Protein AF-0000000074474394 (afdb_homodimer)

Foldseek 3Di:
DLLLLLLLVQAVHKDFLVVSLVCCCVVLVVQDDDDSVCSVVSLVVCVVVVQKDWDFDPDPDDDPTTIIIHGDPVVVVVSVCVLQDDDDDDPSVVRSSLVSSVVRCVVDALVSVLSSLVVVLVVLVVVLCVLPDPVNCVVQPDDVSNVVSVVVNVVSVVVNVVSVVVNVVSVVVVVVVD/DLLLLLLLVQAVHKDFLVVSLVCCCVVLVVQDDDDSVCSVVSLVVCVVVVQKDWDFDPDPDDDPTTIIIHGDPVVVVVSVCVLQDDDDDDPSVVRSVLVSSVVRCVVDALVSVLSSLVVVLVVLVVVLCVLPDPVNCVVQPDDVSNVVSVVVNVVSVVVNVVSVVVNVVSVVVVVVVD

Structure (mmCIF, N/CA/C/O backbone):
data_AF-0000000074474394-model_v1
#
loop_
_entity.id
_entity.type
_entity.pdbx_description
1 polymer 'Transcriptional regulator, PadR-like family protein'
#
loop_
_atom_site.group_PDB
_atom_site.id
_atom_site.type_symbol
_atom_site.label_atom_id
_atom_site.label_alt_id
_atom_site.label_comp_id
_atom_site.label_asym_id
_atom_site.label_entity_id
_atom_site.label_seq_id
_atom_site.pdbx_PDB_ins_code
_atom_site.Cartn_x
_atom_site.Cartn_y
_atom_site.Cartn_z
_atom_site.occupancy
_atom_site.B_iso_or_equiv
_atom_site.auth_seq_id
_atom_site.auth_comp_id
_atom_site.auth_asym_id
_atom_site.auth_atom_id
_atom_site.pdbx_PDB_model_num
ATOM 1 N N . MET A 1 1 ? -4.984 12.305 -3.164 1 85.75 1 MET A N 1
ATOM 2 C CA . MET A 1 1 ? -4.301 12.266 -1.875 1 85.75 1 MET A CA 1
ATOM 3 C C . MET A 1 1 ? -3.289 13.398 -1.762 1 85.75 1 MET A C 1
ATOM 5 O O . MET A 1 1 ? -3.246 14.094 -0.749 1 85.75 1 MET A O 1
ATOM 9 N N . LEU A 1 2 ? -2.742 13.766 -2.928 1 88.94 2 LEU A N 1
ATOM 10 C CA . LEU A 1 2 ? -1.729 14.812 -2.885 1 88.94 2 LEU A CA 1
ATOM 11 C C . LEU A 1 2 ? -2.365 16.172 -2.598 1 88.94 2 LEU A C 1
ATOM 13 O O . LEU A 1 2 ? -1.816 16.969 -1.833 1 88.94 2 LEU A O 1
ATOM 17 N N . GLU A 1 3 ? -3.498 16.359 -3.215 1 93.19 3 GLU A N 1
ATOM 18 C CA . GLU A 1 3 ? -4.219 17.609 -2.979 1 93.19 3 GLU A CA 1
ATOM 19 C C . GLU A 1 3 ? -4.59 17.75 -1.507 1 93.19 3 GLU A C 1
ATOM 21 O O . GLU A 1 3 ? -4.379 18.812 -0.916 1 93.19 3 GLU A O 1
ATOM 26 N N . LEU A 1 4 ? -5.113 16.766 -0.947 1 94.5 4 LEU A N 1
ATOM 27 C CA . LEU A 1 4 ? -5.512 16.766 0.456 1 94.5 4 LEU A CA 1
ATOM 28 C C . LEU A 1 4 ? -4.312 17.031 1.362 1 94.5 4 LEU A C 1
ATOM 30 O O . LEU A 1 4 ? -4.379 17.875 2.256 1 94.5 4 LEU A O 1
ATOM 34 N N . ALA A 1 5 ? -3.256 16.344 1.11 1 93.19 5 ALA A N 1
ATOM 35 C CA . ALA A 1 5 ? -2.057 16.5 1.932 1 93.19 5 ALA A CA 1
ATOM 36 C C . ALA A 1 5 ? -1.469 17.891 1.804 1 93.19 5 ALA A C 1
ATOM 38 O O . ALA A 1 5 ? -1.043 18.484 2.797 1 93.19 5 ALA A O 1
ATOM 39 N N . THR A 1 6 ? -1.464 18.359 0.604 1 94.06 6 THR A N 1
ATOM 40 C CA . THR A 1 6 ? -0.936 19.688 0.35 1 94.06 6 THR A CA 1
ATOM 41 C C . THR A 1 6 ? -1.744 20.75 1.102 1 94.06 6 THR A C 1
ATOM 43 O O . THR A 1 6 ? -1.181 21.562 1.831 1 94.06 6 THR A O 1
ATOM 46 N N . LEU A 1 7 ? -3.027 20.703 0.919 1 96.56 7 LEU A N 1
ATOM 47 C CA . LEU A 1 7 ? -3.895 21.656 1.604 1 96.56 7 LEU A CA 1
ATOM 48 C C . LEU A 1 7 ? -3.791 21.5 3.117 1 96.56 7 LEU A C 1
ATOM 50 O O . LEU A 1 7 ? -3.812 22.484 3.855 1 96.56 7 LEU A O 1
ATOM 54 N N . GLY A 1 8 ? -3.682 20.266 3.543 1 95.31 8 GLY A N 1
ATOM 55 C CA . GLY A 1 8 ? -3.537 20 4.965 1 95.31 8 GLY A CA 1
ATOM 56 C C . GLY A 1 8 ? -2.285 20.609 5.566 1 95.31 8 GLY A C 1
ATOM 57 O O . GLY A 1 8 ? -2.326 21.172 6.66 1 95.31 8 GLY A O 1
ATOM 58 N N . LEU A 1 9 ? -1.18 20.516 4.867 1 93.12 9 LEU A N 1
ATOM 59 C CA . LEU A 1 9 ? 0.074 21.094 5.34 1 93.12 9 LEU A CA 1
ATOM 60 C C . LEU A 1 9 ? 0.004 22.609 5.34 1 93.12 9 LEU A C 1
ATOM 62 O O . LEU A 1 9 ? 0.47 23.266 6.281 1 93.12 9 LEU A O 1
ATOM 66 N N . LEU A 1 10 ? -0.627 23.125 4.355 1 95.31 10 LEU A N 1
ATOM 67 C CA . LEU A 1 10 ? -0.713 24.578 4.234 1 95.31 10 LEU A CA 1
ATOM 68 C C . LEU A 1 10 ? -1.684 25.156 5.262 1 95.31 10 LEU A C 1
ATOM 70 O O . LEU A 1 10 ? -1.629 26.344 5.574 1 95.31 10 LEU A O 1
ATOM 74 N N . ARG A 1 11 ? -2.572 24.391 5.684 1 93.88 11 ARG A N 1
ATOM 75 C CA . ARG A 1 11 ? -3.5 24.812 6.727 1 93.88 11 ARG A CA 1
ATOM 76 C C . ARG A 1 11 ? -2.768 25.078 8.039 1 93.88 11 ARG A C 1
ATOM 78 O O . ARG A 1 11 ? -3.18 25.922 8.828 1 93.88 11 ARG A O 1
ATOM 85 N N . ARG A 1 12 ? -1.73 24.422 8.234 1 89 12 ARG A N 1
ATOM 86 C CA . ARG A 1 12 ? -0.975 24.562 9.477 1 89 12 ARG A CA 1
ATOM 87 C C . ARG A 1 12 ? -0.081 25.797 9.438 1 89 12 ARG A C 1
ATOM 89 O O . ARG A 1 12 ? 0.061 26.5 10.438 1 89 12 ARG A O 1
ATOM 96 N N . GLU A 1 13 ? 0.547 25.953 8.336 1 91.31 13 GLU A N 1
ATOM 97 C CA . GLU A 1 13 ? 1.393 27.125 8.156 1 91.31 13 GLU A CA 1
ATOM 98 C C . GLU A 1 13 ? 1.678 27.375 6.68 1 91.31 13 GLU A C 1
ATOM 100 O O . GLU A 1 13 ? 1.643 26.453 5.867 1 91.31 13 GLU A O 1
ATOM 105 N N . PRO A 1 14 ? 1.936 28.688 6.395 1 94.12 14 PRO A N 1
ATOM 106 C CA . PRO A 1 14 ? 2.416 28.969 5.039 1 94.12 14 PRO A CA 1
ATOM 107 C C . PRO A 1 14 ? 3.77 28.328 4.75 1 94.12 14 PRO A C 1
ATOM 109 O O . PRO A 1 14 ? 4.625 28.25 5.633 1 94.12 14 PRO A O 1
ATOM 112 N N . LEU A 1 15 ? 3.932 27.859 3.48 1 94 15 LEU A N 1
ATOM 113 C CA . LEU A 1 15 ? 5.164 27.141 3.148 1 94 15 LEU A CA 1
ATOM 114 C C . LEU A 1 15 ? 5.641 27.516 1.747 1 94 15 LEU A C 1
ATOM 116 O O . LEU A 1 15 ? 4.828 27.797 0.864 1 94 15 LEU A O 1
ATOM 120 N N . HIS A 1 16 ? 6.992 27.406 1.587 1 92.5 16 HIS A N 1
ATOM 121 C CA . HIS A 1 16 ? 7.562 27.438 0.245 1 92.5 16 HIS A CA 1
ATOM 122 C C . HIS A 1 16 ? 7.391 26.094 -0.463 1 92.5 16 HIS A C 1
ATOM 124 O O . HIS A 1 16 ? 7.199 25.062 0.186 1 92.5 16 HIS A O 1
ATOM 130 N N . GLY A 1 17 ? 7.391 26.203 -1.818 1 88.12 17 GLY A N 1
ATOM 131 C CA . GLY A 1 17 ? 7.242 25 -2.604 1 88.12 17 GLY A CA 1
ATOM 132 C C . GLY A 1 17 ? 8.234 23.906 -2.223 1 88.12 17 GLY A C 1
ATOM 133 O O . GLY A 1 17 ? 7.871 22.734 -2.119 1 88.12 17 GLY A O 1
ATOM 134 N N . TYR A 1 18 ? 9.375 24.344 -1.943 1 87.69 18 TYR A N 1
ATOM 135 C CA . TYR A 1 18 ? 10.438 23.406 -1.612 1 87.69 18 TYR A CA 1
ATOM 136 C C . TYR A 1 18 ? 10.148 22.703 -0.288 1 87.69 18 TYR A C 1
ATOM 138 O O . TYR A 1 18 ? 10.219 21.469 -0.197 1 87.69 18 TYR A O 1
ATOM 146 N N . ARG A 1 19 ? 9.922 23.484 0.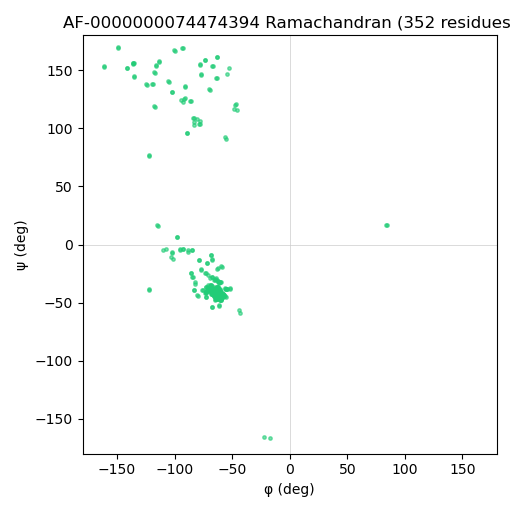656 1 88 19 ARG A N 1
ATOM 147 C CA . ARG A 1 19 ? 9.641 22.938 1.977 1 88 19 ARG A CA 1
ATOM 148 C C . ARG A 1 19 ? 8.383 22.078 1.949 1 88 19 ARG A C 1
ATOM 150 O O . ARG A 1 19 ? 8.344 21 2.57 1 88 19 ARG A O 1
ATOM 157 N N . LEU A 1 20 ? 7.445 22.5 1.266 1 89.94 20 LEU A N 1
ATOM 158 C CA . LEU A 1 20 ? 6.211 21.734 1.123 1 89.94 20 LEU A CA 1
ATOM 159 C C . LEU A 1 20 ? 6.48 20.375 0.495 1 89.94 20 LEU A C 1
ATOM 161 O O . LEU A 1 20 ? 5.992 19.344 0.985 1 89.94 20 LEU A O 1
ATOM 165 N N . THR A 1 21 ? 7.238 20.391 -0.533 1 87.06 21 THR A N 1
ATOM 166 C CA . THR A 1 21 ? 7.586 19.141 -1.216 1 87.06 21 THR A CA 1
ATOM 167 C C . THR A 1 21 ? 8.344 18.203 -0.282 1 87.06 21 THR A C 1
ATOM 169 O O . THR A 1 21 ? 8.078 17 -0.25 1 87.06 21 THR A O 1
ATOM 172 N N . LYS A 1 22 ? 9.18 18.719 0.485 1 85.56 22 LYS A N 1
ATOM 173 C CA . LYS A 1 22 ? 9.977 17.922 1.418 1 85.56 22 LYS A CA 1
ATOM 174 C C . LYS A 1 22 ? 9.102 17.328 2.514 1 85.56 22 LYS A C 1
ATOM 176 O O . LYS A 1 22 ? 9.258 16.156 2.869 1 85.56 22 LYS A O 1
ATOM 181 N N . LEU A 1 23 ? 8.266 18.141 2.963 1 85.06 23 LEU A N 1
ATOM 182 C CA . LEU A 1 23 ? 7.359 17.672 4.008 1 85.06 23 LEU A CA 1
ATOM 183 C C . LEU A 1 23 ? 6.438 16.578 3.473 1 85.06 23 LEU A C 1
ATOM 185 O O . LEU A 1 23 ? 6.18 15.586 4.16 1 85.06 23 LEU A O 1
ATOM 189 N N . LEU A 1 24 ? 5.977 16.781 2.318 1 85.75 24 LEU A N 1
ATOM 190 C CA . LEU A 1 24 ? 5.121 15.781 1.693 1 85.75 24 LEU A CA 1
ATOM 191 C C . LEU A 1 24 ? 5.871 14.461 1.507 1 85.75 24 LEU A C 1
ATOM 193 O O . LEU A 1 24 ? 5.328 13.391 1.78 1 85.75 24 LEU A O 1
ATOM 197 N N . GLU A 1 25 ? 7.039 14.539 1.089 1 80.44 25 GLU A N 1
ATOM 198 C CA . GLU A 1 25 ? 7.867 13.352 0.891 1 80.44 25 GLU A CA 1
ATOM 199 C C . GLU A 1 25 ? 8.109 12.617 2.207 1 80.44 25 GLU A C 1
ATOM 201 O O . GLU A 1 25 ? 8.023 11.391 2.268 1 80.44 25 GLU A O 1
ATOM 206 N N . LEU A 1 26 ? 8.406 13.414 3.182 1 76.25 26 LEU A N 1
ATOM 207 C CA . LEU A 1 26 ? 8.773 12.836 4.469 1 76.25 26 LEU A CA 1
ATOM 208 C C . LEU A 1 26 ? 7.543 12.305 5.199 1 76.25 26 LEU A C 1
ATOM 210 O O . LEU A 1 26 ? 7.586 11.227 5.797 1 76.25 26 LEU A O 1
ATOM 214 N N . PHE A 1 27 ? 6.555 13.086 5.047 1 75.12 27 PHE A N 1
ATOM 215 C CA . PHE A 1 27 ? 5.359 12.812 5.836 1 75.12 27 PHE A CA 1
ATOM 216 C C . PHE A 1 27 ? 4.504 11.742 5.172 1 75.12 27 PHE A C 1
ATOM 218 O O . PHE A 1 27 ? 3.945 10.875 5.852 1 75.12 27 PHE A O 1
ATOM 225 N N . MET A 1 28 ? 4.504 11.695 3.873 1 76.5 28 MET A N 1
ATOM 226 C CA . MET A 1 28 ? 3.574 10.812 3.172 1 76.5 28 MET A CA 1
ATOM 227 C C . MET A 1 28 ? 4.289 9.562 2.67 1 76.5 28 MET A C 1
ATOM 229 O O . MET A 1 28 ? 3.643 8.578 2.307 1 76.5 28 MET A O 1
ATOM 233 N N . GLY A 1 29 ? 5.547 9.57 2.725 1 74.88 29 GLY A N 1
ATOM 234 C CA . GLY A 1 29 ? 6.32 8.445 2.219 1 74.88 29 GLY A CA 1
ATOM 235 C C . GLY A 1 29 ? 6.051 7.152 2.963 1 74.88 29 GLY A C 1
ATOM 236 O O . GLY A 1 29 ? 6.32 6.066 2.445 1 74.88 29 GLY A O 1
ATOM 237 N N . CYS A 1 30 ? 5.531 7.34 4.129 1 71.75 30 CYS A N 1
ATOM 238 C CA . CYS A 1 30 ? 5.199 6.152 4.906 1 71.75 30 CYS A CA 1
ATOM 239 C C . CYS A 1 30 ? 3.895 5.5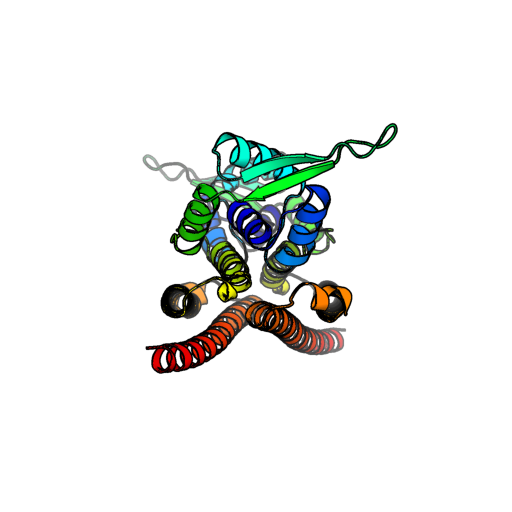27 4.426 1 71.75 30 CYS A C 1
ATOM 241 O O . CYS A 1 30 ? 3.637 4.348 4.672 1 71.75 30 CYS A O 1
ATOM 243 N N . CYS A 1 31 ? 3.229 6.363 3.625 1 75.38 31 CYS A N 1
ATOM 244 C CA . CYS A 1 31 ? 1.869 5.934 3.311 1 75.38 31 CYS A CA 1
ATOM 245 C C . CYS A 1 31 ? 1.678 5.793 1.805 1 75.38 31 CYS A C 1
ATOM 247 O O . CYS A 1 31 ? 0.958 4.902 1.348 1 75.38 31 CYS A O 1
ATOM 249 N N . ILE A 1 32 ? 2.264 6.699 1.066 1 75.19 32 ILE A N 1
ATOM 250 C CA . ILE A 1 32 ? 2.012 6.695 -0.371 1 75.19 32 ILE A CA 1
ATOM 251 C C . ILE A 1 32 ? 3.326 6.887 -1.124 1 75.19 32 ILE A C 1
ATOM 253 O O . ILE A 1 32 ? 4.312 7.367 -0.557 1 75.19 32 ILE A O 1
ATOM 257 N N . SER A 1 33 ? 3.254 6.379 -2.391 1 75.88 33 SER A N 1
ATOM 258 C CA . SER A 1 33 ? 4.316 6.734 -3.322 1 75.88 33 SER A CA 1
ATOM 259 C C . SER A 1 33 ? 4.062 8.094 -3.963 1 75.88 33 SER A C 1
ATOM 261 O O . SER A 1 33 ? 3.074 8.273 -4.68 1 75.88 33 SER A O 1
ATOM 263 N N . VAL A 1 34 ? 4.82 9.086 -3.52 1 70.06 34 VAL A N 1
ATOM 264 C CA . VAL A 1 34 ? 4.551 10.445 -3.992 1 70.06 34 VAL A CA 1
ATOM 265 C C . VAL A 1 34 ? 5.418 10.742 -5.211 1 70.06 34 VAL A C 1
ATOM 267 O O . VAL A 1 34 ? 6.625 10.5 -5.203 1 70.06 34 VAL A O 1
ATOM 270 N N . ASN A 1 35 ? 4.66 11.086 -6.27 1 75.81 35 ASN A N 1
ATOM 271 C CA . ASN A 1 35 ? 5.367 11.656 -7.41 1 75.81 35 ASN A CA 1
ATOM 272 C C . ASN A 1 35 ? 5.664 13.141 -7.195 1 75.81 35 ASN A C 1
ATOM 274 O O . ASN A 1 35 ? 4.785 13.984 -7.371 1 75.81 35 ASN A O 1
ATOM 278 N N . TYR A 1 36 ? 6.805 13.547 -6.969 1 72.12 36 TYR A N 1
ATOM 279 C CA . TYR A 1 36 ? 7.234 14.891 -6.586 1 72.12 36 TYR A CA 1
ATOM 280 C C . TYR A 1 36 ? 7.062 15.867 -7.742 1 72.12 36 TYR A C 1
ATOM 282 O O . TYR A 1 36 ? 6.816 17.047 -7.527 1 72.12 36 TYR A O 1
ATOM 290 N N . GLY A 1 37 ? 7.16 15.312 -8.844 1 81.25 37 GLY A N 1
ATOM 291 C CA . GLY A 1 37 ? 7.012 16.188 -10 1 81.25 37 GLY A CA 1
ATOM 292 C C . GLY A 1 37 ? 5.602 16.719 -10.164 1 81.25 37 GLY A C 1
ATOM 293 O O . GLY A 1 37 ? 5.391 17.734 -10.844 1 81.25 37 GLY A O 1
ATOM 294 N N . ALA A 1 38 ? 4.754 16.203 -9.422 1 87.62 38 ALA A N 1
ATOM 295 C CA . ALA A 1 38 ? 3.354 16.578 -9.609 1 87.62 38 ALA A CA 1
ATOM 296 C C . ALA A 1 38 ? 2.955 17.703 -8.656 1 87.62 38 ALA A C 1
ATOM 298 O O . ALA A 1 38 ? 1.851 18.234 -8.75 1 87.62 38 ALA A O 1
ATOM 299 N N . ILE A 1 39 ? 3.836 18.109 -7.773 1 89.75 39 ILE A N 1
ATOM 300 C CA . ILE A 1 39 ? 3.471 19.031 -6.707 1 89.75 39 ILE A CA 1
ATOM 301 C C . ILE A 1 39 ? 3.289 20.438 -7.277 1 89.75 39 ILE A C 1
ATOM 303 O O . ILE A 1 39 ? 2.322 21.125 -6.949 1 89.75 39 ILE A O 1
ATOM 307 N N . TYR A 1 40 ? 4.16 20.844 -8.172 1 91.56 40 TYR A N 1
ATOM 308 C CA . TYR A 1 40 ? 4.113 22.219 -8.664 1 91.56 40 TYR A CA 1
ATOM 309 C C . TYR A 1 40 ? 2.918 22.422 -9.586 1 91.56 40 TYR A C 1
ATOM 311 O O . TYR A 1 40 ? 2.221 23.438 -9.492 1 91.56 40 TYR A O 1
ATOM 319 N N . PRO A 1 41 ? 2.672 21.531 -10.492 1 94.94 41 PRO A N 1
ATOM 320 C CA . PRO A 1 41 ? 1.425 21.656 -11.25 1 94.94 41 PRO A CA 1
ATOM 321 C C . PRO A 1 41 ? 0.19 21.688 -10.352 1 94.94 41 PRO A C 1
ATOM 323 O O . PRO A 1 41 ? -0.76 22.422 -10.633 1 94.94 41 PRO A O 1
ATOM 326 N 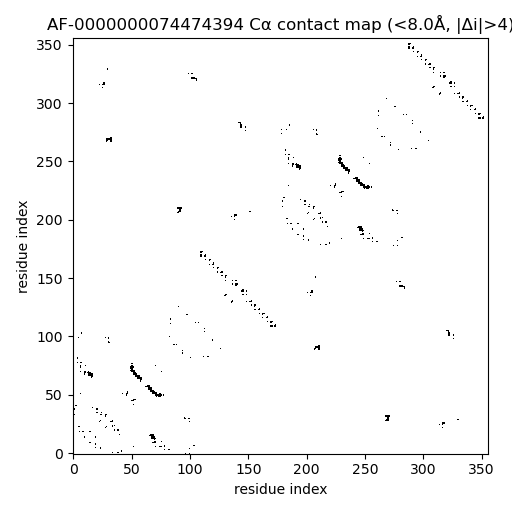N . LEU A 1 42 ? 0.219 20.938 -9.336 1 95.19 42 LEU A N 1
ATOM 327 C CA . LEU A 1 42 ? -0.887 20.938 -8.383 1 95.19 42 LEU A CA 1
ATOM 328 C C . LEU A 1 42 ? -1.027 22.297 -7.711 1 95.19 42 LEU A C 1
ATOM 330 O O . LEU A 1 42 ? -2.139 22.812 -7.582 1 95.19 42 LEU A O 1
ATOM 334 N N . LEU A 1 43 ? 0.103 22.844 -7.289 1 95.19 43 LEU A N 1
ATOM 335 C CA . LEU A 1 43 ? 0.079 24.156 -6.652 1 95.19 43 LEU A CA 1
ATOM 336 C C . LEU A 1 43 ? -0.499 25.203 -7.59 1 95.19 43 LEU A C 1
ATOM 338 O O . LEU A 1 43 ? -1.29 26.062 -7.168 1 95.19 43 LEU A O 1
ATOM 342 N N . ARG A 1 44 ? -0.13 25.125 -8.781 1 95.31 44 ARG A N 1
ATOM 343 C CA . ARG A 1 44 ? -0.654 26.062 -9.781 1 95.31 44 ARG A CA 1
ATOM 344 C C . ARG A 1 44 ? -2.164 25.906 -9.93 1 95.31 44 ARG A C 1
ATOM 346 O O . ARG A 1 44 ? -2.891 26.891 -10 1 95.31 44 ARG A O 1
ATOM 353 N N . ARG A 1 45 ? -2.615 24.688 -10.023 1 97.44 45 ARG A N 1
ATOM 354 C CA . ARG A 1 45 ? -4.043 24.422 -10.164 1 97.44 45 ARG A CA 1
ATOM 355 C C . ARG A 1 45 ? -4.816 24.922 -8.953 1 97.44 45 ARG A C 1
ATOM 357 O O . ARG A 1 45 ? -5.891 25.5 -9.086 1 97.44 45 ARG A O 1
ATOM 364 N N . LEU A 1 46 ? -4.309 24.688 -7.805 1 97.81 46 LEU A N 1
ATOM 365 C CA . LEU A 1 46 ? -4.949 25.125 -6.57 1 97.81 46 LEU A CA 1
ATOM 366 C C . LEU A 1 46 ? -5.035 26.641 -6.5 1 97.81 46 LEU A C 1
ATOM 368 O O . LEU A 1 46 ? -6.027 27.188 -6.02 1 97.81 46 LEU A O 1
ATOM 372 N N . GLU A 1 47 ? -3.975 27.25 -6.914 1 96.81 47 GLU A N 1
ATOM 373 C CA . GLU A 1 47 ? -3.959 28.719 -6.938 1 96.81 47 GLU A CA 1
ATOM 374 C C . GLU A 1 47 ? -4.98 29.266 -7.934 1 96.81 47 GLU A C 1
ATOM 376 O O . GLU A 1 47 ? -5.711 30.203 -7.621 1 96.81 47 GLU A O 1
ATOM 381 N N . GLN A 1 48 ? -5.008 28.656 -9.086 1 97.44 48 GLN A N 1
ATOM 382 C CA . GLN A 1 48 ? -5.949 29.078 -10.117 1 97.44 48 GLN A CA 1
ATOM 383 C C . GLN A 1 48 ? -7.391 28.906 -9.648 1 97.44 48 GLN A C 1
ATOM 385 O O . GLN A 1 48 ? -8.258 29.719 -10 1 97.44 48 GLN A O 1
ATOM 390 N N . ARG A 1 49 ? -7.633 27.922 -8.844 1 97.94 49 ARG A N 1
ATOM 391 C CA . ARG A 1 49 ? -8.977 27.625 -8.359 1 97.94 49 ARG A CA 1
ATOM 392 C C . ARG A 1 49 ? -9.289 28.406 -7.094 1 97.94 49 ARG A C 1
ATOM 394 O O . ARG A 1 49 ? -10.391 28.312 -6.551 1 97.94 49 ARG A O 1
ATOM 401 N N . GLY A 1 50 ? -8.297 29.094 -6.582 1 97.88 50 GLY A N 1
ATOM 402 C CA . GLY A 1 50 ? -8.492 29.969 -5.434 1 97.88 50 GLY A CA 1
ATOM 403 C C . GLY A 1 50 ? -8.406 29.234 -4.109 1 97.88 50 GLY A C 1
ATOM 404 O O . GLY A 1 50 ? -8.852 29.75 -3.08 1 97.88 50 GLY A O 1
ATOM 405 N N . HIS A 1 51 ? -7.855 28.047 -4.102 1 98.44 51 HIS A N 1
ATOM 406 C CA . HIS A 1 51 ? -7.762 27.25 -2.877 1 98.44 51 HIS A CA 1
ATOM 407 C C . HIS A 1 51 ? -6.516 27.625 -2.078 1 98.44 51 HIS A C 1
ATOM 409 O O . HIS A 1 51 ? -6.441 27.359 -0.877 1 98.44 51 HIS A O 1
ATOM 415 N N . ILE A 1 52 ? -5.527 28.156 -2.807 1 98.12 52 ILE A N 1
ATOM 416 C CA . ILE A 1 52 ? -4.352 28.688 -2.131 1 98.12 52 ILE A CA 1
ATOM 417 C C . ILE A 1 52 ? -3.963 30.031 -2.754 1 98.12 52 ILE A C 1
ATOM 419 O O . ILE A 1 52 ? -4.406 30.359 -3.857 1 98.12 52 ILE A O 1
ATOM 423 N N . GLY A 1 53 ? -3.242 30.844 -1.935 1 96.12 53 GLY A N 1
ATOM 424 C CA . GLY A 1 53 ? -2.6 32.062 -2.426 1 96.12 53 GLY A CA 1
ATOM 425 C C . GLY A 1 53 ? -1.087 32 -2.326 1 96.12 53 GLY A C 1
ATOM 426 O O . GLY A 1 53 ? -0.531 31.141 -1.638 1 96.12 53 GLY A O 1
ATOM 427 N N . SER A 1 54 ? -0.475 32.781 -3.205 1 91.94 54 SER A N 1
ATOM 428 C CA . SER A 1 54 ? 0.982 32.812 -3.146 1 91.94 54 SER A CA 1
ATOM 429 C C . SER A 1 54 ? 1.485 34.25 -2.988 1 91.94 54 SER A C 1
ATOM 431 O O . SER A 1 54 ? 0.817 35.219 -3.404 1 91.94 54 SER A O 1
ATOM 433 N N . LEU A 1 55 ? 2.471 34.375 -2.127 1 83.94 55 LEU A N 1
ATOM 434 C CA . LEU A 1 55 ? 3.164 35.656 -1.969 1 83.94 55 LEU A CA 1
ATOM 435 C C . LEU A 1 55 ? 4.637 35.531 -2.346 1 83.94 55 LEU A C 1
ATOM 437 O O . LEU A 1 55 ? 5.305 34.562 -1.929 1 83.94 55 LEU A O 1
ATOM 441 N N . SER A 1 56 ? 4.961 36.281 -3.322 1 77.44 56 SER A N 1
ATOM 442 C CA . SER A 1 56 ? 6.367 36.281 -3.713 1 77.44 56 SER A CA 1
ATOM 443 C C . SER A 1 56 ? 7.188 37.156 -2.773 1 77.44 56 SER A C 1
ATOM 445 O O . SER A 1 56 ? 6.816 38.312 -2.496 1 77.44 56 SER A O 1
ATOM 447 N N . ILE A 1 57 ? 7.91 36.594 -1.906 1 65.94 57 ILE A N 1
ATOM 448 C CA . ILE A 1 57 ? 8.766 37.438 -1.06 1 65.94 57 ILE A CA 1
ATOM 449 C C . ILE A 1 57 ? 10.125 37.625 -1.727 1 65.94 57 ILE A C 1
ATOM 451 O O . ILE A 1 57 ? 10.773 36.656 -2.115 1 65.94 57 ILE A O 1
ATOM 455 N N . GLN A 1 58 ? 10.172 38.75 -2.412 1 58.44 58 GLN A N 1
ATOM 456 C CA . GLN A 1 58 ? 11.438 39.156 -3.02 1 58.44 58 GLN A CA 1
ATOM 457 C C . GLN A 1 58 ? 12.555 39.219 -1.981 1 58.44 58 GLN A C 1
ATOM 459 O O . GLN A 1 58 ? 12.383 39.781 -0.901 1 58.44 58 GLN A O 1
ATOM 464 N N . ARG A 1 59 ? 13.258 38.156 -1.798 1 57.97 59 ARG A N 1
ATOM 465 C CA . ARG A 1 59 ? 14.422 38.469 -0.978 1 57.97 59 ARG A CA 1
ATOM 466 C C . ARG A 1 59 ? 15.227 39.625 -1.585 1 57.97 59 ARG A C 1
ATOM 468 O O . ARG A 1 59 ? 15.195 39.812 -2.799 1 57.97 59 ARG A O 1
ATOM 475 N N . GLY A 1 60 ? 15.797 40.406 -0.92 1 53.59 60 GLY A N 1
ATOM 476 C CA . GLY A 1 60 ? 16.672 41.5 -1.31 1 53.59 60 GLY A CA 1
ATOM 477 C C . GLY A 1 60 ? 17.172 41.375 -2.734 1 53.59 60 GLY A C 1
ATOM 478 O O . GLY A 1 60 ? 16.688 40.562 -3.504 1 53.59 60 GLY A O 1
ATOM 479 N N . GLU A 1 61 ? 18.297 42.25 -3.162 1 54.56 61 GLU A N 1
ATOM 480 C CA . GLU A 1 61 ? 18.922 42.5 -4.461 1 54.56 61 GLU A CA 1
ATOM 481 C C . GLU A 1 61 ? 19.141 41.188 -5.223 1 54.56 61 GLU A C 1
ATOM 483 O O . GLU A 1 61 ? 19.172 41.156 -6.453 1 54.56 61 GLU A O 1
ATOM 488 N N . ALA A 1 62 ? 19.875 40.125 -4.688 1 54.78 62 ALA A N 1
ATOM 489 C CA . ALA A 1 62 ? 20.594 39.125 -5.477 1 54.78 62 ALA A CA 1
ATOM 490 C C . ALA A 1 62 ? 19.906 37.75 -5.375 1 54.78 62 ALA A C 1
ATOM 492 O O . ALA A 1 62 ? 20.391 36.781 -5.945 1 54.78 62 ALA A O 1
ATOM 493 N N . GLY A 1 63 ? 18.766 37.438 -4.539 1 56.19 63 GLY A N 1
ATOM 494 C CA . GLY A 1 63 ? 18.516 36 -4.496 1 56.19 63 GLY A CA 1
ATOM 495 C C . GLY A 1 63 ? 17.172 35.594 -5.078 1 56.19 63 GLY A C 1
ATOM 496 O O . GLY A 1 63 ? 16.312 36.469 -5.293 1 56.19 63 GLY A O 1
ATOM 497 N N . PRO A 1 64 ? 17.094 34.438 -5.672 1 58.25 64 PRO A N 1
ATOM 498 C CA . PRO A 1 64 ? 15.875 33.969 -6.332 1 58.25 64 PRO A CA 1
ATOM 499 C C . PRO A 1 64 ? 14.625 34.156 -5.477 1 58.25 64 PRO A C 1
ATOM 501 O O . PRO A 1 64 ? 14.703 34.125 -4.246 1 58.25 64 PRO A O 1
ATOM 504 N N . SER A 1 65 ? 13.711 34.875 -5.938 1 63.53 65 SER A N 1
ATOM 505 C CA . SER A 1 65 ? 12.414 35.062 -5.309 1 63.53 65 SER A CA 1
ATOM 506 C C . SER A 1 65 ? 11.805 33.75 -4.848 1 63.53 65 SER A C 1
ATOM 508 O O . SER A 1 65 ? 11.914 32.719 -5.535 1 63.53 65 SER A O 1
ATOM 510 N N . ARG A 1 66 ? 11.602 33.562 -3.514 1 79.69 66 ARG A N 1
ATOM 511 C CA . ARG A 1 66 ? 10.898 32.406 -3.025 1 79.69 66 ARG A CA 1
ATOM 512 C C . ARG A 1 66 ? 9.398 32.656 -2.891 1 79.69 66 ARG A C 1
ATOM 514 O O . ARG A 1 66 ? 8.992 33.781 -2.52 1 79.69 66 ARG A O 1
ATOM 521 N N . VAL A 1 67 ? 8.633 31.828 -3.492 1 89 67 VAL A N 1
ATOM 522 C CA . VAL A 1 67 ? 7.176 31.922 -3.443 1 89 67 VAL A CA 1
ATOM 523 C C . VAL A 1 67 ? 6.652 31.188 -2.215 1 89 67 VAL A C 1
ATOM 525 O O . VAL A 1 67 ? 7.039 30.031 -1.959 1 89 67 VAL A O 1
ATOM 528 N N . ILE A 1 68 ? 5.91 31.891 -1.386 1 94.44 68 ILE A N 1
ATOM 529 C CA . ILE A 1 68 ? 5.273 31.297 -0.213 1 94.44 68 ILE A CA 1
ATOM 530 C C . ILE A 1 68 ? 3.793 31.062 -0.493 1 94.44 68 ILE A C 1
ATOM 532 O O . ILE A 1 68 ? 3.094 31.953 -0.975 1 94.44 68 ILE A O 1
ATOM 536 N N . TYR A 1 69 ? 3.328 29.844 -0.189 1 96.44 69 TYR A N 1
ATOM 537 C CA . TYR A 1 69 ? 1.937 29.469 -0.413 1 96.44 69 TYR A CA 1
ATOM 538 C C . TYR A 1 69 ? 1.161 29.438 0.898 1 96.44 69 TYR A C 1
ATOM 540 O O . TYR A 1 69 ? 1.694 29.031 1.933 1 96.44 69 TYR A O 1
ATOM 548 N N . GLN A 1 70 ? -0.047 29.922 0.782 1 96.25 70 GLN A N 1
ATOM 549 C CA . GLN A 1 70 ? -0.951 29.906 1.927 1 96.25 70 GLN A CA 1
ATOM 550 C C . GLN A 1 70 ? -2.346 29.438 1.517 1 96.25 70 GLN A C 1
ATOM 552 O O . GLN A 1 70 ? -2.84 29.812 0.448 1 96.25 70 GLN A O 1
ATOM 557 N N . ILE A 1 71 ? -2.99 28.719 2.422 1 97.5 71 ILE A N 1
ATOM 558 C CA . ILE A 1 71 ? -4.336 28.219 2.135 1 97.5 71 ILE A CA 1
ATOM 559 C C . ILE A 1 71 ? -5.34 29.359 2.297 1 97.5 71 ILE A C 1
ATOM 561 O O . ILE A 1 71 ? -5.145 30.25 3.123 1 97.5 71 ILE A O 1
ATOM 565 N N . THR A 1 72 ? -6.371 29.375 1.5 1 97.88 72 THR A N 1
ATOM 566 C CA . THR A 1 72 ? -7.457 30.344 1.581 1 97.88 72 THR A CA 1
ATOM 567 C C . THR A 1 72 ? -8.664 29.75 2.307 1 97.88 72 THR A C 1
ATOM 569 O O . THR A 1 72 ? -8.695 28.547 2.578 1 97.88 72 THR A O 1
ATOM 572 N N . PRO A 1 73 ? -9.648 30.625 2.701 1 97.81 73 PRO A N 1
ATOM 573 C CA . PRO A 1 73 ? -10.883 30.078 3.266 1 97.81 73 PRO A CA 1
ATOM 574 C C . PRO A 1 73 ? -11.547 29.047 2.35 1 97.81 73 PRO A C 1
ATOM 576 O O . PRO A 1 73 ? -12.047 28.016 2.824 1 97.81 73 PRO A O 1
ATOM 579 N N . GLN A 1 74 ? -11.523 29.266 1.077 1 98.12 74 GLN A N 1
ATOM 580 C CA . GLN A 1 74 ? -12.055 28.312 0.113 1 98.12 74 GLN A CA 1
ATOM 581 C C . GLN A 1 74 ? -11.25 27.016 0.122 1 98.12 74 GLN A C 1
ATOM 583 O O . GLN A 1 74 ? -11.805 25.938 -0.047 1 98.12 74 GLN A O 1
ATOM 588 N N . GLY A 1 75 ? -9.969 27.141 0.246 1 98.31 75 GLY A N 1
ATOM 589 C CA . GLY A 1 75 ? -9.102 25.984 0.342 1 98.31 75 GLY A CA 1
ATOM 590 C C . GLY A 1 75 ? -9.367 25.141 1.576 1 98.31 75 GLY A C 1
ATOM 591 O O . GLY A 1 75 ? -9.289 23.922 1.526 1 98.31 75 GLY A O 1
ATOM 592 N N . GLN A 1 76 ? -9.695 25.859 2.676 1 97.5 76 GLN A N 1
ATOM 593 C CA . GLN A 1 76 ? -10.031 25.156 3.906 1 97.5 76 GLN A CA 1
ATOM 594 C C . GLN A 1 76 ? -11.305 24.328 3.74 1 97.5 76 GLN A C 1
ATOM 596 O O . GLN A 1 76 ? -11.391 23.203 4.215 1 97.5 76 GLN A O 1
ATOM 601 N N . GLU A 1 77 ? -12.211 24.906 3.078 1 97.62 77 GLU A N 1
ATOM 602 C CA . GLU A 1 77 ? -13.461 24.203 2.805 1 97.62 77 GLU A CA 1
ATOM 603 C C . GLU A 1 77 ? -13.219 23 1.901 1 97.62 77 GLU A C 1
ATOM 605 O O . GLU A 1 77 ? -13.766 21.922 2.137 1 97.62 77 GLU A O 1
ATOM 610 N N . ARG A 1 78 ? -12.453 23.219 0.919 1 97.94 78 ARG A N 1
ATOM 611 C CA . ARG A 1 78 ? -12.109 22.141 0.004 1 97.94 78 ARG A CA 1
ATOM 612 C C . ARG A 1 78 ? -11.391 21.016 0.736 1 97.94 78 ARG A C 1
ATOM 614 O O . ARG A 1 78 ? -1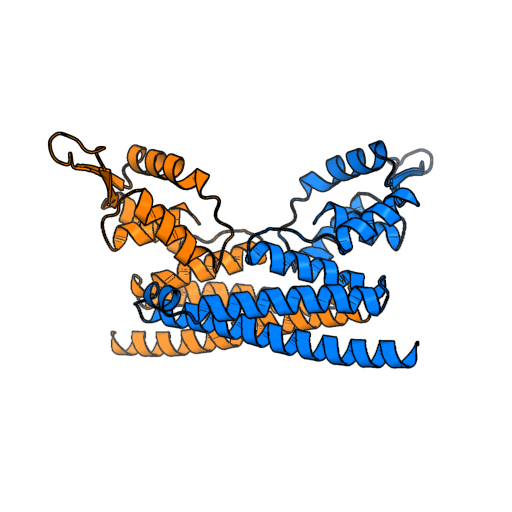1.641 19.828 0.478 1 97.94 78 ARG A O 1
ATOM 621 N N . TRP A 1 79 ? -10.508 21.391 1.613 1 98 79 TRP A N 1
ATOM 622 C CA . TRP A 1 79 ? -9.766 20.391 2.383 1 98 79 TRP A CA 1
ATOM 623 C C . TRP A 1 79 ? -10.703 19.516 3.207 1 98 79 TRP A C 1
ATOM 625 O O . TRP A 1 79 ? -10.586 18.297 3.213 1 98 79 TRP A O 1
ATOM 635 N N . LEU A 1 80 ? -11.609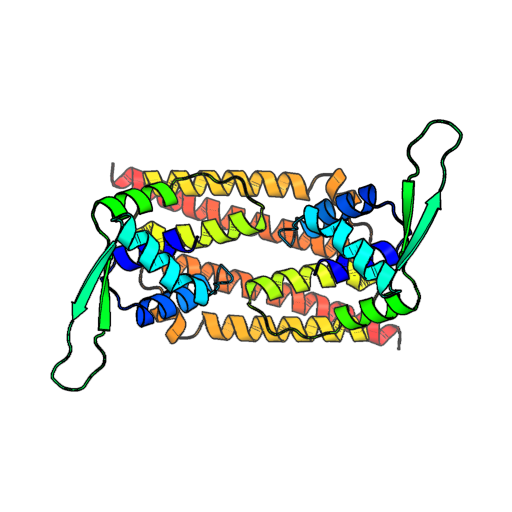 20.188 3.877 1 97.56 80 LEU A N 1
ATOM 636 C CA . LEU A 1 80 ? -12.555 19.453 4.707 1 97.56 80 LEU A CA 1
ATOM 637 C C . LEU A 1 80 ? -13.422 18.531 3.855 1 97.56 80 LEU A C 1
ATOM 639 O O . LEU A 1 80 ? -13.711 17.391 4.254 1 97.56 80 LEU A O 1
ATOM 643 N N . GLN A 1 81 ? -13.773 18.984 2.707 1 97.31 81 GLN A N 1
ATOM 644 C CA . GLN A 1 81 ? -14.531 18.156 1.775 1 97.31 81 GLN A CA 1
ATOM 645 C C . GLN A 1 81 ? -13.734 16.906 1.376 1 97.31 81 GLN A C 1
ATOM 647 O O . GLN A 1 81 ? -14.273 15.805 1.331 1 97.31 81 GLN A O 1
ATOM 652 N N . LEU A 1 82 ? -12.531 17.109 1.09 1 97.19 82 LEU A N 1
ATOM 653 C CA . LEU A 1 82 ? -11.656 16.016 0.701 1 97.19 82 LEU A CA 1
ATOM 654 C C . LEU A 1 82 ? -11.492 15.023 1.847 1 97.19 82 LEU A C 1
ATOM 656 O O . LEU A 1 82 ? -11.438 13.812 1.62 1 97.19 82 LEU A O 1
ATOM 660 N N . MET A 1 83 ? -11.422 15.555 3.059 1 97.19 83 MET A N 1
ATOM 661 C CA . MET A 1 83 ? -11.266 14.711 4.246 1 97.19 83 MET A CA 1
ATOM 662 C C . MET A 1 83 ? -12.461 13.781 4.414 1 97.19 83 MET A C 1
ATOM 664 O O . MET A 1 83 ? -12.289 12.609 4.766 1 97.19 83 MET A O 1
ATOM 668 N N . LEU A 1 84 ? -13.578 14.281 4.102 1 96.81 84 LEU A N 1
ATOM 669 C CA . LEU A 1 84 ? -14.789 13.555 4.488 1 96.81 84 LEU A CA 1
ATOM 670 C C . LEU A 1 84 ? -15.383 12.82 3.293 1 96.81 84 LEU A C 1
ATOM 672 O O . LEU A 1 84 ? -16.281 11.984 3.457 1 96.81 84 LEU A O 1
ATOM 676 N N . GLU A 1 85 ? -14.836 13.047 2.139 1 95 85 GLU A N 1
ATOM 677 C CA . GLU A 1 85 ? -15.328 12.422 0.916 1 95 85 GLU A CA 1
ATOM 678 C C . GLU A 1 85 ? -15.023 10.93 0.902 1 95 85 GLU A C 1
ATOM 680 O O . GLU A 1 85 ? -13.922 10.508 1.268 1 95 85 GLU A O 1
ATOM 685 N N . LYS A 1 86 ? -16.016 10.172 0.553 1 91.31 86 LYS A N 1
ATOM 686 C CA . LYS A 1 86 ? -15.844 8.727 0.39 1 91.31 86 LYS A CA 1
ATOM 687 C C . LYS A 1 86 ? -15.477 8.383 -1.05 1 91.31 86 LYS A C 1
ATOM 689 O O . LYS A 1 86 ? -16.047 8.938 -1.992 1 91.31 86 LYS A O 1
ATOM 694 N N . HIS A 1 87 ? -14.484 7.488 -1.2 1 89.31 87 HIS A N 1
ATOM 695 C CA . HIS A 1 87 ? -14 7.105 -2.521 1 89.31 87 HIS A CA 1
ATOM 696 C C . HIS A 1 87 ? -14.188 5.609 -2.766 1 89.31 87 HIS A C 1
ATOM 698 O O . HIS A 1 87 ? -14.062 4.805 -1.841 1 89.31 87 HIS A O 1
ATOM 704 N N . ARG A 1 88 ? -14.617 5.332 -3.949 1 87.81 88 ARG A N 1
ATOM 705 C CA . ARG A 1 88 ? -14.5 3.957 -4.418 1 87.81 88 ARG A CA 1
ATOM 706 C C . ARG A 1 88 ? -13.109 3.686 -4.984 1 87.81 88 ARG A C 1
ATOM 708 O O . ARG A 1 88 ? -12.719 4.281 -5.992 1 87.81 88 ARG A O 1
ATOM 715 N N . GLU A 1 89 ? -12.383 2.945 -4.281 1 89.38 89 GLU A N 1
ATOM 716 C CA . GLU A 1 89 ? -11.008 2.668 -4.688 1 89.38 89 GLU A CA 1
ATOM 717 C C . GLU A 1 89 ? -10.562 1.284 -4.223 1 89.38 89 GLU A C 1
ATOM 719 O O . GLU A 1 89 ? -11.297 0.604 -3.496 1 89.38 89 GLU A O 1
ATOM 724 N N . SER A 1 90 ? -9.453 0.893 -4.703 1 87.5 90 SER A N 1
ATOM 725 C CA . SER A 1 90 ? -8.906 -0.397 -4.297 1 87.5 90 SER A CA 1
ATOM 726 C C . SER A 1 90 ? -8.586 -0.419 -2.809 1 87.5 90 SER A C 1
ATOM 728 O O . SER A 1 90 ? -8.461 0.635 -2.18 1 87.5 90 SER A O 1
ATOM 730 N N . TRP A 1 91 ? -8.461 -1.627 -2.285 1 90 91 TRP A N 1
ATOM 731 C CA . TRP A 1 91 ? -8.102 -1.815 -0.885 1 90 91 TRP A CA 1
ATOM 732 C C . TRP A 1 91 ? -6.789 -1.11 -0.562 1 90 91 TRP A C 1
ATOM 734 O O . TRP A 1 91 ? -6.688 -0.411 0.449 1 90 91 TRP A O 1
ATOM 744 N N . VAL A 1 92 ? -5.852 -1.258 -1.427 1 87.94 92 VAL A N 1
ATOM 745 C CA . VAL A 1 92 ? -4.523 -0.702 -1.209 1 87.94 92 VAL A CA 1
ATOM 746 C C . VAL A 1 92 ? -4.598 0.823 -1.168 1 87.94 92 VAL A C 1
ATOM 748 O O . VAL A 1 92 ? -4.027 1.456 -0.276 1 87.94 92 VAL A O 1
ATOM 751 N N . ASN A 1 93 ? -5.324 1.396 -2.066 1 88.75 93 ASN A N 1
ATOM 752 C CA . ASN A 1 93 ? -5.461 2.848 -2.109 1 88.75 93 ASN A CA 1
ATOM 753 C C . ASN A 1 93 ? -6.254 3.369 -0.915 1 88.75 93 ASN A C 1
ATOM 755 O O . ASN A 1 93 ? -5.977 4.461 -0.41 1 88.75 93 ASN A O 1
ATOM 759 N N . SER A 1 94 ? -7.207 2.605 -0.507 1 92.5 94 SER A N 1
ATOM 760 C CA . SER A 1 94 ? -8.016 3.031 0.632 1 92.5 94 SER A CA 1
ATOM 761 C C . SER A 1 94 ? -7.195 3.029 1.92 1 92.5 94 SER A C 1
ATOM 763 O O . SER A 1 94 ? -7.371 3.9 2.773 1 92.5 94 SER A O 1
ATOM 765 N N . ARG A 1 95 ? -6.367 2.045 2.092 1 91.81 95 ARG A N 1
ATOM 766 C CA . ARG A 1 95 ? -5.492 1.988 3.258 1 91.81 95 ARG A CA 1
ATOM 767 C C . ARG A 1 95 ? -4.559 3.193 3.301 1 91.81 95 ARG A C 1
ATOM 769 O O . ARG A 1 95 ? -4.398 3.826 4.348 1 91.81 95 ARG A O 1
ATOM 776 N N . ALA A 1 96 ? -3.98 3.451 2.16 1 90.12 96 ALA A N 1
ATOM 777 C CA . ALA A 1 96 ? -3.084 4.602 2.061 1 90.12 96 ALA A CA 1
ATOM 778 C C . ALA A 1 96 ? -3.822 5.898 2.375 1 90.12 96 ALA A C 1
ATOM 780 O O . ALA A 1 96 ? -3.309 6.75 3.105 1 90.12 96 ALA A O 1
ATOM 781 N N . ARG A 1 97 ? -4.949 6.035 1.839 1 92.19 97 ARG A N 1
ATOM 782 C CA . ARG A 1 97 ? -5.746 7.238 2.055 1 92.19 97 ARG A CA 1
ATOM 783 C C . ARG A 1 97 ? -6.074 7.414 3.533 1 92.19 97 ARG A C 1
ATOM 785 O O . ARG A 1 97 ? -5.957 8.516 4.074 1 92.19 97 ARG A O 1
ATOM 792 N N . PHE A 1 98 ? -6.477 6.355 4.117 1 95.88 98 PHE A N 1
ATOM 793 C CA . PHE A 1 98 ? -6.832 6.473 5.527 1 95.88 98 PHE A CA 1
ATOM 794 C C . PHE A 1 98 ? -5.641 6.953 6.348 1 95.88 98 PHE A C 1
ATOM 796 O O . PHE A 1 98 ? -5.797 7.766 7.262 1 95.88 98 PHE A O 1
ATOM 803 N N . MET A 1 99 ? -4.527 6.449 6.066 1 93.56 99 MET A N 1
ATOM 804 C CA . MET A 1 99 ? -3.348 6.836 6.832 1 93.56 99 MET A CA 1
ATOM 805 C C . MET A 1 99 ? -3.039 8.32 6.641 1 93.56 99 MET A C 1
ATOM 807 O O . MET A 1 99 ? -2.625 9 7.582 1 93.56 99 MET A O 1
ATOM 811 N N . VAL A 1 100 ? -3.205 8.805 5.461 1 92.31 100 VAL A N 1
ATOM 812 C CA . VAL A 1 100 ? -3.01 10.227 5.191 1 92.31 100 VAL A CA 1
ATOM 813 C C . VAL A 1 100 ? -4.035 11.039 5.973 1 92.31 100 VAL A C 1
ATOM 815 O O . VAL A 1 100 ? -3.684 12.031 6.621 1 92.31 100 VAL A O 1
ATOM 818 N N . LEU A 1 101 ? -5.281 10.594 5.895 1 95.31 101 LEU A N 1
ATOM 819 C CA . LEU A 1 101 ? -6.328 11.289 6.645 1 95.31 101 LEU A CA 1
ATOM 820 C C . LEU A 1 101 ? -6 11.312 8.133 1 95.31 101 LEU A C 1
ATOM 822 O O . LEU A 1 101 ? -6.156 12.344 8.789 1 95.31 101 LEU A O 1
ATOM 826 N N . PHE A 1 102 ? -5.547 10.219 8.586 1 95.75 102 PHE A N 1
ATOM 827 C CA . PHE A 1 102 ? -5.289 10.062 10.016 1 95.75 102 PHE A CA 1
ATOM 828 C C . PHE A 1 102 ? -4.254 11.07 10.492 1 95.75 102 PHE A C 1
ATOM 830 O O . PHE A 1 102 ? -4.344 11.578 11.609 1 95.75 102 PHE A O 1
ATOM 837 N N . CYS A 1 103 ? -3.357 11.414 9.68 1 92.44 103 CYS A N 1
ATOM 838 C CA . CYS A 1 103 ? -2.301 12.359 10.031 1 92.44 103 CYS A CA 1
ATOM 839 C C . CYS A 1 103 ? -2.869 13.758 10.242 1 92.44 103 CYS A C 1
ATOM 841 O O . CYS A 1 103 ? -2.195 14.625 10.797 1 92.44 103 CYS A O 1
ATOM 843 N N . PHE A 1 104 ? -4.074 13.961 9.852 1 94.88 104 PHE A N 1
ATOM 844 C CA . PHE A 1 104 ? -4.684 15.273 10.016 1 94.88 104 PHE A CA 1
ATOM 845 C C . PHE A 1 104 ? -5.863 15.211 10.977 1 94.88 104 PHE A C 1
ATOM 847 O O . PHE A 1 104 ? -6.703 16.109 11 1 94.88 104 PHE A O 1
ATOM 854 N N . PHE A 1 105 ? -5.992 14.203 11.742 1 96.12 105 PHE A N 1
ATOM 855 C CA . PHE A 1 105 ? -7.094 14.016 12.68 1 96.12 105 PHE A CA 1
ATOM 856 C C . PHE A 1 105 ? -7.125 15.141 13.711 1 96.12 105 PHE A C 1
ATOM 858 O O . PHE A 1 105 ? -8.195 15.516 14.195 1 96.12 105 PHE A O 1
ATOM 865 N N . GLY A 1 106 ? -5.914 15.602 13.992 1 94.69 106 GLY A N 1
ATOM 866 C CA . GLY A 1 106 ? -5.844 16.688 14.969 1 94.69 106 GLY A CA 1
ATOM 867 C C . GLY A 1 106 ? -6.625 17.906 14.555 1 94.69 106 GLY A C 1
ATOM 868 O O . GLY A 1 106 ? -6.973 18.75 15.391 1 94.69 106 GLY A O 1
ATOM 869 N N . ASP A 1 107 ? -6.926 18.031 13.312 1 94.44 107 ASP A N 1
ATOM 870 C CA . ASP A 1 107 ? -7.586 19.203 12.758 1 94.44 107 ASP A CA 1
ATOM 871 C C . ASP A 1 107 ? -9.086 18.969 12.625 1 94.44 107 ASP A C 1
ATOM 873 O O . ASP A 1 107 ? -9.812 19.828 12.102 1 94.44 107 ASP A O 1
ATOM 877 N N . LEU A 1 108 ? -9.562 17.875 13.117 1 95.94 108 LEU A N 1
ATOM 878 C CA . LEU A 1 108 ? -10.969 17.5 12.977 1 95.94 108 LEU A CA 1
ATOM 879 C C . LEU A 1 108 ? -11.664 17.5 14.336 1 95.94 108 LEU A C 1
ATOM 881 O O . LEU A 1 108 ? -11 17.422 15.375 1 95.94 108 LEU A O 1
ATOM 885 N N . THR A 1 109 ? -13.008 17.641 14.297 1 94.62 109 THR A N 1
ATOM 886 C CA . THR A 1 109 ? -13.805 17.438 15.5 1 94.62 109 THR A CA 1
ATOM 887 C C . THR A 1 109 ? -13.906 15.961 15.852 1 94.62 109 THR A C 1
ATOM 889 O O . THR A 1 109 ? -13.727 15.102 14.984 1 94.62 109 THR A O 1
ATOM 892 N N . PRO A 1 110 ? -14.203 15.664 17.078 1 95.06 110 PRO A N 1
ATOM 893 C CA . PRO A 1 110 ? -14.375 14.258 17.469 1 95.06 110 PRO A CA 1
ATOM 894 C C . PRO A 1 110 ? -15.422 13.539 16.625 1 95.06 110 PRO A C 1
ATOM 896 O O . PRO A 1 110 ? -15.25 12.375 16.266 1 95.06 110 PRO A O 1
ATOM 899 N N . GLU A 1 111 ? -16.469 14.234 16.297 1 95 111 GLU A N 1
ATOM 900 C CA . GLU A 1 111 ? -17.531 13.641 15.484 1 95 111 GLU A CA 1
ATOM 901 C C . GLU A 1 111 ? -17.016 13.281 14.094 1 95 111 GLU A C 1
ATOM 903 O O . GLU A 1 111 ? -17.344 12.219 13.562 1 95 111 GLU A O 1
ATOM 908 N N . GLN A 1 112 ? -16.25 14.141 13.539 1 96.62 112 GLN A N 1
ATOM 909 C CA . GLN A 1 112 ? -15.664 13.898 12.219 1 96.62 112 GLN A CA 1
ATOM 910 C C . GLN A 1 112 ? -14.664 12.75 12.258 1 96.62 112 GLN A C 1
ATOM 912 O O . GLN A 1 112 ? -14.633 11.922 11.344 1 96.62 112 GLN A O 1
ATOM 917 N N . ARG A 1 113 ? -13.883 12.703 13.328 1 97.56 113 ARG A N 1
ATOM 918 C CA . ARG A 1 113 ? -12.938 11.609 13.5 1 97.56 113 ARG A CA 1
ATOM 919 C C . ARG A 1 113 ? -13.664 10.266 13.594 1 97.56 113 ARG A C 1
ATOM 921 O O . ARG A 1 113 ? -13.25 9.289 12.969 1 97.56 113 ARG A O 1
ATOM 928 N N . LEU A 1 114 ? -14.727 10.258 14.344 1 97.5 114 LEU A N 1
ATOM 929 C CA . LEU A 1 114 ? -15.492 9.023 14.516 1 97.5 114 LEU A CA 1
ATOM 930 C C . LEU A 1 114 ? -16.109 8.578 13.188 1 97.5 114 LEU A C 1
ATOM 932 O O . LEU A 1 114 ? -16.172 7.383 12.906 1 97.5 114 LEU A O 1
ATOM 936 N N . LEU A 1 115 ? -16.531 9.523 12.406 1 97.19 115 LEU A N 1
ATOM 937 C CA . LEU A 1 115 ? -17.078 9.211 11.094 1 97.19 115 LEU A CA 1
ATOM 938 C C . LEU A 1 115 ? -16.047 8.508 10.227 1 97.19 115 LEU A C 1
ATOM 940 O O . LEU A 1 115 ? -16.344 7.492 9.594 1 97.19 115 LEU A O 1
ATOM 944 N N . LEU A 1 116 ? -14.836 9.031 10.227 1 98 116 LEU A N 1
ATOM 945 C CA . LEU A 1 116 ? -13.75 8.461 9.43 1 98 116 LEU A CA 1
ATOM 946 C C . LEU A 1 116 ? -13.32 7.105 9.977 1 98 116 LEU A C 1
ATOM 948 O O . LEU A 1 116 ? -13.062 6.176 9.211 1 98 116 LEU A O 1
ATOM 952 N N . LEU A 1 117 ? -13.266 6.996 11.289 1 98.19 117 LEU A N 1
ATOM 953 C CA . LEU A 1 117 ? -12.898 5.73 11.914 1 98.19 117 LEU A CA 1
ATOM 954 C C . LEU A 1 117 ? -13.93 4.648 11.594 1 98.19 117 LEU A C 1
ATOM 956 O O . LEU A 1 117 ? -13.555 3.523 11.242 1 98.19 117 LEU A O 1
ATOM 960 N N . ASN A 1 118 ? -15.188 5.004 11.633 1 97.62 118 ASN A N 1
ATOM 961 C CA . ASN A 1 118 ? -16.25 4.043 11.352 1 97.62 118 ASN A CA 1
ATOM 962 C C . ASN A 1 118 ? -16.219 3.584 9.898 1 97.62 118 ASN A C 1
ATOM 964 O O . ASN A 1 118 ? -16.438 2.406 9.609 1 97.62 118 ASN A O 1
ATOM 968 N N . HIS A 1 119 ? -15.93 4.504 9.102 1 97.75 119 HIS A N 1
ATOM 969 C CA . HIS A 1 119 ? -15.82 4.152 7.695 1 97.75 119 HIS A CA 1
ATOM 970 C C . HIS A 1 119 ? -14.68 3.162 7.461 1 97.75 119 HIS A C 1
ATOM 972 O O . HIS A 1 119 ? -14.852 2.172 6.746 1 97.75 119 HIS A O 1
ATOM 978 N N . ARG A 1 120 ? -13.523 3.387 8.055 1 98.06 120 ARG A N 1
ATOM 979 C CA . ARG A 1 120 ? -12.375 2.494 7.906 1 98.06 120 ARG A CA 1
ATOM 980 C C . ARG A 1 120 ? -12.656 1.135 8.539 1 98.06 120 ARG A C 1
ATOM 982 O O . ARG A 1 120 ? -12.273 0.098 7.992 1 98.06 120 ARG A O 1
ATOM 989 N N . LEU A 1 121 ? -13.297 1.165 9.68 1 98.38 121 LEU A N 1
ATOM 990 C CA . LEU A 1 121 ? -13.672 -0.08 10.336 1 98.38 121 LEU A CA 1
ATOM 991 C C . LEU A 1 121 ? -14.539 -0.939 9.422 1 98.38 121 LEU A C 1
ATOM 993 O O . LEU A 1 121 ? -14.305 -2.141 9.281 1 98.38 121 LEU A O 1
ATOM 997 N N . ALA A 1 122 ? -15.461 -0.293 8.789 1 97.75 122 ALA A N 1
ATOM 998 C CA . ALA A 1 122 ? -16.344 -1.005 7.867 1 97.75 122 ALA A CA 1
ATOM 999 C C . ALA A 1 122 ? -15.57 -1.576 6.688 1 97.75 122 ALA A C 1
ATOM 1001 O O . ALA A 1 122 ? -15.805 -2.711 6.27 1 97.75 122 ALA A O 1
ATOM 1002 N N . GLN A 1 123 ? -14.633 -0.823 6.168 1 97.06 123 GLN A N 1
ATOM 1003 C CA . GLN A 1 123 ? -13.797 -1.298 5.074 1 97.06 123 GLN A CA 1
ATOM 1004 C C . GLN A 1 123 ? -12.977 -2.512 5.5 1 97.06 123 GLN A C 1
ATOM 1006 O O . GLN A 1 123 ? -12.875 -3.49 4.758 1 97.06 123 GLN A O 1
ATOM 1011 N N . CYS A 1 124 ? -12.422 -2.459 6.699 1 97.62 124 CYS A N 1
ATOM 1012 C CA . CYS A 1 124 ? -11.586 -3.547 7.207 1 97.62 124 CYS A CA 1
ATOM 1013 C C . CYS A 1 124 ? -12.422 -4.801 7.445 1 97.62 124 CYS A C 1
ATOM 1015 O O . CYS A 1 124 ? -11.977 -5.91 7.145 1 97.62 124 CYS A O 1
ATOM 1017 N N . GLU A 1 125 ? -13.609 -4.609 7.922 1 97.94 125 GLU A N 1
ATOM 1018 C CA . GLU A 1 125 ? -14.5 -5.742 8.156 1 97.94 125 GLU A CA 1
ATOM 1019 C C . GLU A 1 125 ? -14.875 -6.426 6.84 1 97.94 125 GLU A C 1
ATOM 1021 O O . GLU A 1 125 ? -14.891 -7.652 6.754 1 97.94 125 GLU A O 1
ATOM 1026 N N . GLY A 1 126 ? -15.195 -5.57 5.879 1 96.56 126 GLY A N 1
ATOM 1027 C CA . GLY A 1 126 ? -15.477 -6.121 4.562 1 96.56 126 GLY A CA 1
ATOM 1028 C C . GLY A 1 126 ? -14.297 -6.855 3.955 1 96.56 126 GLY A C 1
ATOM 1029 O O . GLY A 1 126 ? -14.461 -7.926 3.365 1 96.56 126 GLY A O 1
ATOM 1030 N N . ARG A 1 127 ? -13.133 -6.348 4.133 1 95 127 ARG A N 1
ATOM 1031 C CA . ARG A 1 127 ? -11.922 -6.973 3.611 1 95 127 ARG A CA 1
ATOM 1032 C C . ARG A 1 127 ? -11.641 -8.297 4.312 1 95 127 ARG A C 1
ATOM 1034 O O . ARG A 1 127 ? -11.258 -9.273 3.668 1 95 127 ARG A O 1
ATOM 1041 N N . LEU A 1 128 ? -11.812 -8.297 5.605 1 96.12 128 LEU A N 1
ATOM 1042 C CA . LEU A 1 128 ? -11.602 -9.516 6.375 1 96.12 128 LEU A CA 1
ATOM 1043 C C . LEU A 1 128 ? -12.547 -10.625 5.918 1 96.12 128 LEU A C 1
ATOM 1045 O O . LEU A 1 128 ? -12.125 -11.766 5.715 1 96.12 128 LEU A O 1
ATOM 1049 N N . THR A 1 129 ? -13.797 -10.234 5.688 1 96.31 129 THR A N 1
ATOM 1050 C CA . THR A 1 129 ? -14.797 -11.188 5.211 1 96.31 129 THR A CA 1
ATOM 1051 C C . THR A 1 129 ? -14.406 -11.742 3.846 1 96.31 129 THR A C 1
ATOM 1053 O O . THR A 1 129 ? -14.5 -12.945 3.609 1 96.31 129 THR A O 1
ATOM 1056 N N . HIS A 1 130 ? -13.922 -10.867 3.055 1 92.88 130 HIS A N 1
ATOM 1057 C CA . HIS A 1 130 ? -13.492 -11.266 1.719 1 92.88 130 HIS A CA 1
ATOM 1058 C C . HIS A 1 130 ? -12.312 -12.234 1.782 1 92.88 130 HIS A C 1
ATOM 1060 O O . HIS A 1 130 ? -12.336 -13.281 1.131 1 92.88 130 HIS A O 1
ATOM 1066 N N . LEU A 1 131 ? -11.328 -11.938 2.549 1 92.88 131 LEU A N 1
ATOM 1067 C CA . LEU A 1 131 ? -10.117 -12.742 2.641 1 92.88 131 LEU A CA 1
ATOM 1068 C C . LEU A 1 131 ? -10.414 -14.125 3.225 1 92.88 131 LEU A C 1
ATOM 1070 O O . LEU A 1 131 ? -9.781 -15.109 2.855 1 92.88 131 LEU A O 1
ATOM 1074 N N . GLN A 1 132 ? -11.375 -14.156 4.051 1 94.5 132 GLN A N 1
ATOM 1075 C CA . GLN A 1 132 ? -11.672 -15.391 4.762 1 94.5 132 GLN A CA 1
ATOM 1076 C C . GLN A 1 132 ? -12.711 -16.219 4.02 1 94.5 132 GLN A C 1
ATOM 1078 O O . GLN A 1 132 ? -13.023 -17.344 4.426 1 94.5 132 GLN A O 1
ATOM 1083 N N . SER A 1 133 ? -13.219 -15.711 2.959 1 93.12 133 SER A N 1
ATOM 1084 C CA . SER A 1 133 ? -14.219 -16.453 2.193 1 93.12 133 SER A CA 1
ATOM 1085 C C . SER A 1 133 ? -13.625 -17.688 1.55 1 93.12 133 SER A C 1
ATOM 1087 O O . SER A 1 133 ? -12.438 -17.719 1.216 1 93.12 133 SER A O 1
ATOM 1089 N N . GLU A 1 134 ? -14.453 -18.703 1.299 1 91.75 134 GLU A N 1
ATOM 1090 C CA . GLU A 1 134 ? -14.016 -19.938 0.65 1 91.75 134 GLU A CA 1
ATOM 1091 C C . GLU A 1 134 ? -13.531 -19.672 -0.771 1 91.75 134 GLU A C 1
ATOM 1093 O O . GLU A 1 134 ? -12.57 -20.297 -1.229 1 91.75 134 GLU A O 1
ATOM 1098 N N . GLU A 1 135 ? -14.227 -18.828 -1.384 1 87.12 135 GLU A N 1
ATOM 1099 C CA . GLU A 1 135 ? -13.859 -18.469 -2.754 1 87.12 135 GLU A CA 1
ATOM 1100 C C . GLU A 1 135 ? -12.438 -17.922 -2.826 1 87.12 135 GLU A C 1
ATOM 1102 O O . GLU A 1 135 ? -11.656 -18.312 -3.697 1 87.12 135 GLU A O 1
ATOM 1107 N N . THR A 1 136 ? -12.133 -17.094 -1.882 1 88.19 136 THR A N 1
ATOM 1108 C CA . THR A 1 136 ? -10.805 -16.5 -1.862 1 88.19 136 THR A CA 1
ATOM 1109 C C . THR A 1 136 ? -9.758 -17.531 -1.436 1 88.19 136 THR A C 1
ATOM 1111 O O . THR A 1 136 ? -8.703 -17.656 -2.057 1 88.19 136 THR A O 1
ATOM 1114 N N . GLN A 1 137 ? -10.102 -18.297 -0.488 1 87.81 137 GLN A N 1
ATOM 1115 C CA . GLN A 1 137 ? -9.172 -19.281 0.033 1 87.81 137 GLN A CA 1
ATOM 1116 C C . GLN A 1 137 ? -8.812 -20.312 -1.035 1 87.81 137 GLN A C 1
ATOM 1118 O O . GLN A 1 137 ? -7.676 -20.797 -1.084 1 87.81 137 GLN A O 1
ATOM 1123 N N . ALA A 1 138 ? -9.711 -20.562 -1.895 1 87.56 138 ALA A N 1
ATOM 1124 C CA . ALA A 1 138 ? -9.508 -21.562 -2.934 1 87.56 138 ALA A CA 1
ATOM 1125 C C . ALA A 1 138 ? -8.508 -21.078 -3.98 1 87.56 138 ALA A C 1
ATOM 1127 O O . ALA A 1 138 ? -7.941 -21.891 -4.723 1 87.56 138 ALA A O 1
ATOM 1128 N N . LEU A 1 139 ? -8.258 -19.812 -3.99 1 82.94 139 LEU A N 1
ATOM 1129 C CA . LEU A 1 139 ? -7.367 -19.234 -4.98 1 82.94 139 LEU A CA 1
ATOM 1130 C C . LEU A 1 139 ? -5.914 -19.344 -4.535 1 82.94 139 LEU A C 1
ATOM 1132 O O . LEU A 1 139 ? -5 -19.016 -5.301 1 82.94 139 LEU A O 1
ATOM 1136 N N . PHE A 1 140 ? -5.707 -19.828 -3.344 1 83.94 140 PHE A N 1
ATOM 1137 C CA . PHE A 1 140 ? -4.375 -19.938 -2.76 1 83.94 140 PHE A CA 1
ATOM 1138 C C . PHE A 1 140 ? -4.055 -21.375 -2.373 1 83.94 140 PHE A C 1
ATOM 1140 O O . PHE A 1 140 ? -3.955 -21.688 -1.188 1 83.94 140 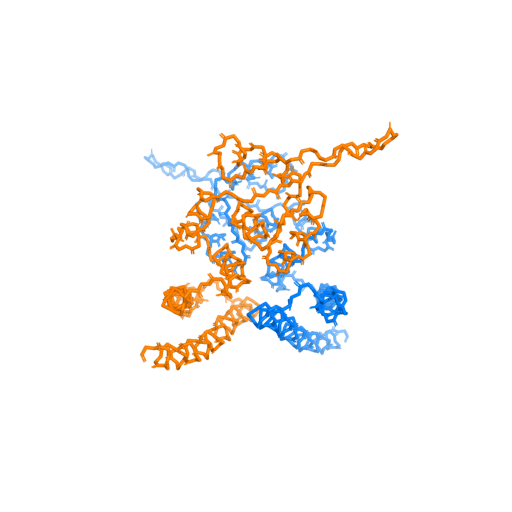PHE A O 1
ATOM 1147 N N . PRO A 1 141 ? -3.76 -22.141 -3.336 1 84.12 141 PRO A N 1
ATOM 1148 C CA . PRO A 1 141 ? -3.721 -23.578 -3.062 1 84.12 141 PRO A CA 1
ATOM 1149 C C . PRO A 1 141 ? -2.383 -24.031 -2.486 1 84.12 141 PRO A C 1
ATOM 1151 O O . PRO A 1 141 ? -2.326 -25.031 -1.759 1 84.12 141 PRO A O 1
ATOM 1154 N N . ASP A 1 142 ? -1.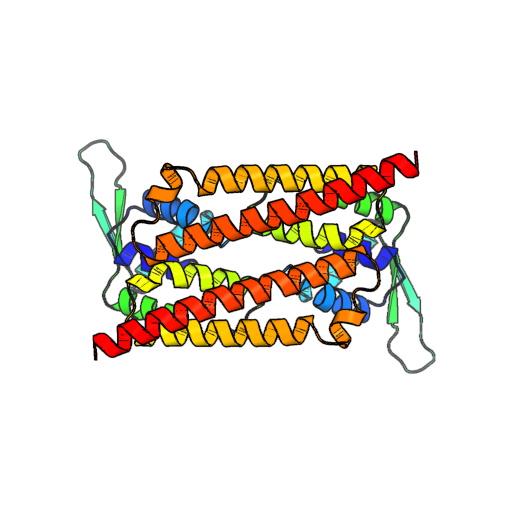31 -23.359 -2.785 1 88.75 142 ASP A N 1
ATOM 1155 C CA . ASP A 1 142 ? -0.035 -23.906 -2.314 1 88.75 142 ASP A CA 1
ATOM 1156 C C . ASP A 1 142 ? 0.34 -23.312 -0.958 1 88.75 142 ASP A C 1
ATOM 1158 O O . ASP A 1 142 ? -0.302 -22.359 -0.486 1 88.75 142 ASP A O 1
ATOM 1162 N N . LYS A 1 143 ? 1.346 -23.891 -0.325 1 93.25 143 LYS A N 1
ATOM 1163 C CA . LYS A 1 143 ? 1.744 -23.578 1.048 1 93.25 143 LYS A CA 1
ATOM 1164 C C . LYS A 1 143 ? 2.084 -22.109 1.211 1 93.25 143 LYS A C 1
ATOM 1166 O O . LYS A 1 143 ? 1.646 -21.469 2.168 1 93.25 143 LYS A O 1
ATOM 1171 N N . TYR A 1 144 ? 2.811 -21.562 0.331 1 94.44 144 TYR A N 1
ATOM 1172 C CA . TYR A 1 144 ? 3.25 -20.172 0.448 1 94.44 144 TYR A CA 1
ATOM 1173 C C . TYR A 1 144 ? 2.098 -19.219 0.187 1 94.44 144 TYR A C 1
ATOM 1175 O O . TYR A 1 144 ? 2.002 -18.156 0.825 1 94.44 144 TYR A O 1
ATOM 1183 N N . GLN A 1 145 ? 1.243 -19.562 -0.712 1 91.88 145 GLN A N 1
ATOM 1184 C CA . GLN A 1 145 ? 0.064 -18.75 -0.976 1 91.88 145 GLN A CA 1
ATOM 1185 C C . GLN A 1 145 ? -0.858 -18.703 0.24 1 91.88 145 GLN A C 1
ATOM 1187 O O . GLN A 1 145 ? -1.407 -17.656 0.571 1 91.88 145 GLN A O 1
ATOM 1192 N N . ARG A 1 146 ? -0.966 -19.812 0.886 1 93.31 146 ARG A N 1
ATOM 1193 C CA . ARG A 1 146 ? -1.775 -19.859 2.1 1 93.31 146 ARG A CA 1
ATOM 1194 C C . ARG A 1 146 ? -1.155 -19 3.197 1 93.31 146 ARG A C 1
ATOM 1196 O O . ARG A 1 146 ? -1.868 -18.312 3.936 1 93.31 146 ARG A O 1
ATOM 1203 N N . VAL A 1 147 ? 0.133 -19.047 3.291 1 95.25 147 VAL A N 1
ATOM 1204 C CA . VAL A 1 147 ? 0.834 -18.219 4.266 1 95.25 147 VAL A CA 1
ATOM 1205 C C . VAL A 1 147 ? 0.634 -16.75 3.932 1 95.25 147 VAL A C 1
ATOM 1207 O O . VAL A 1 147 ? 0.422 -15.93 4.828 1 95.25 147 VAL A O 1
ATOM 1210 N N . ALA A 1 148 ? 0.677 -16.438 2.656 1 93.25 148 ALA A N 1
ATOM 1211 C CA . ALA A 1 148 ? 0.441 -15.07 2.217 1 93.25 148 ALA A CA 1
ATOM 1212 C C . ALA A 1 148 ? -0.967 -14.609 2.586 1 93.25 148 ALA A C 1
ATOM 1214 O O . ALA A 1 148 ? -1.155 -13.492 3.072 1 93.25 148 ALA A O 1
ATOM 1215 N N . LEU A 1 149 ? -1.921 -15.453 2.33 1 92.69 149 LEU A N 1
ATOM 1216 C CA . LEU A 1 149 ? -3.307 -15.133 2.654 1 92.69 149 LEU A CA 1
ATOM 1217 C C . LEU A 1 149 ? -3.484 -14.953 4.16 1 92.69 149 LEU A C 1
ATOM 1219 O O . LEU A 1 149 ? -4.168 -14.031 4.602 1 92.69 149 LEU A O 1
ATOM 1223 N N . GLN A 1 150 ? -2.898 -15.797 4.906 1 94.19 150 GLN A N 1
ATOM 1224 C CA . GLN A 1 150 ? -2.98 -15.688 6.359 1 94.19 150 GLN A CA 1
ATOM 1225 C C . GLN A 1 150 ? -2.336 -14.391 6.848 1 94.19 150 GLN A C 1
ATOM 1227 O O . GLN A 1 150 ? -2.814 -13.773 7.805 1 94.19 150 GLN A O 1
ATOM 1232 N N . ARG A 1 151 ? -1.254 -14.07 6.203 1 94.38 151 ARG A N 1
ATOM 1233 C CA . ARG A 1 151 ? -0.617 -12.797 6.535 1 94.38 151 ARG A CA 1
ATOM 1234 C C . ARG A 1 151 ? -1.55 -11.625 6.246 1 94.38 151 ARG A C 1
ATOM 1236 O O . ARG A 1 151 ? -1.644 -10.688 7.043 1 94.38 151 ARG A O 1
ATOM 1243 N N . ALA A 1 152 ? -2.215 -11.633 5.137 1 93.19 152 ALA A N 1
ATOM 1244 C CA . ALA A 1 152 ? -3.168 -10.586 4.777 1 93.19 152 ALA A CA 1
ATOM 1245 C C . ALA A 1 152 ? -4.293 -10.492 5.805 1 93.19 152 ALA A C 1
ATOM 1247 O O . ALA A 1 152 ? -4.668 -9.391 6.227 1 93.19 152 ALA A O 1
ATOM 1248 N N . VAL A 1 153 ? -4.762 -11.641 6.227 1 95.12 153 VAL A N 1
ATOM 1249 C CA . VAL A 1 153 ? -5.816 -11.695 7.234 1 95.12 153 VAL A CA 1
ATOM 1250 C C . VAL A 1 153 ? -5.316 -11.078 8.539 1 95.12 153 VAL A C 1
ATOM 1252 O O . VAL A 1 153 ? -5.988 -10.227 9.125 1 95.12 153 VAL A O 1
ATOM 1255 N N . THR A 1 154 ? -4.156 -11.477 8.922 1 96.56 154 THR A N 1
ATOM 1256 C CA . THR A 1 154 ? -3.578 -10.992 10.172 1 96.56 154 THR A CA 1
ATOM 1257 C C . THR A 1 154 ? -3.408 -9.469 10.133 1 96.56 154 THR A C 1
ATOM 1259 O O . THR A 1 154 ? -3.676 -8.789 11.125 1 96.56 154 THR A O 1
ATOM 1262 N N . MET A 1 155 ? -3.014 -8.984 9.031 1 95.25 155 MET A N 1
ATOM 1263 C CA . MET A 1 155 ? -2.807 -7.543 8.898 1 95.25 155 MET A CA 1
ATOM 1264 C C . MET A 1 155 ? -4.121 -6.789 9.07 1 95.25 155 MET A C 1
ATOM 1266 O O . MET A 1 155 ? -4.168 -5.762 9.742 1 95.25 155 MET A O 1
ATOM 1270 N N . VAL A 1 156 ? -5.148 -7.293 8.484 1 96.62 156 VAL A N 1
ATOM 1271 C CA . VAL A 1 156 ? -6.445 -6.625 8.594 1 96.62 156 VAL A CA 1
ATOM 1272 C C . VAL A 1 156 ? -6.965 -6.738 10.023 1 96.62 156 VAL A C 1
ATOM 1274 O O . VAL A 1 156 ? -7.527 -5.781 10.562 1 96.62 156 VAL A O 1
ATOM 1277 N N . GLN A 1 157 ? -6.754 -7.863 10.633 1 97.62 157 GLN A N 1
ATOM 1278 C CA . GLN A 1 157 ? -7.172 -8.062 12.016 1 97.62 157 GLN A CA 1
ATOM 1279 C C . GLN A 1 157 ? -6.449 -7.094 12.953 1 97.62 157 GLN A C 1
ATOM 1281 O O . GLN A 1 157 ? -7.059 -6.531 13.867 1 97.62 157 GLN A O 1
ATOM 1286 N N . GLN A 1 158 ? -5.234 -6.965 12.703 1 97.31 158 GLN A N 1
ATOM 1287 C CA . GLN A 1 158 ? -4.457 -6.035 13.516 1 97.31 158 GLN A CA 1
ATOM 1288 C C . GLN A 1 158 ? -4.938 -4.602 13.32 1 97.31 158 GLN A C 1
ATOM 1290 O O . GLN A 1 158 ? -5 -3.828 14.281 1 97.31 158 GLN A O 1
ATOM 1295 N N . GLU A 1 159 ? -5.191 -4.246 12.102 1 97.56 159 GLU A N 1
ATOM 1296 C CA . GLU A 1 159 ? -5.727 -2.908 11.859 1 97.56 159 GLU A CA 1
ATOM 1297 C C . GLU A 1 159 ? -7.074 -2.723 12.547 1 97.56 159 GLU A C 1
ATOM 1299 O O . GLU A 1 159 ? -7.348 -1.661 13.117 1 97.56 159 GLU A O 1
ATOM 1304 N N . LEU A 1 160 ? -7.883 -3.77 12.516 1 98.19 160 LEU A N 1
ATOM 1305 C CA . LEU A 1 160 ? -9.18 -3.709 13.18 1 98.19 160 LEU A CA 1
ATOM 1306 C C . LEU A 1 160 ? -9.016 -3.445 14.672 1 98.19 160 LEU A C 1
ATOM 1308 O O . LEU A 1 160 ? -9.703 -2.59 15.234 1 98.19 160 LEU A O 1
ATOM 1312 N N . GLY A 1 161 ? -8.133 -4.145 15.242 1 98.06 161 GLY A N 1
ATOM 1313 C CA . GLY A 1 161 ? -7.875 -3.916 16.656 1 98.06 161 GLY A CA 1
ATOM 1314 C C . GLY A 1 161 ? -7.406 -2.504 16.953 1 98.06 161 GLY A C 1
ATOM 1315 O O . GLY A 1 161 ? -7.871 -1.883 17.922 1 98.06 161 GLY A O 1
ATOM 1316 N N . TRP A 1 162 ? -6.531 -2.018 16.141 1 98 162 TRP A N 1
ATOM 1317 C CA . TRP A 1 162 ? -6.008 -0.662 16.297 1 98 162 TRP A CA 1
ATOM 1318 C C . TRP A 1 162 ? -7.125 0.369 16.156 1 98 162 TRP A C 1
ATOM 1320 O O . TRP A 1 162 ? -7.223 1.298 16.953 1 98 162 TRP A O 1
ATOM 1330 N N . LEU A 1 163 ? -7.984 0.184 15.188 1 98.31 163 LEU A N 1
ATOM 1331 C CA . LEU A 1 163 ? -9.078 1.108 14.914 1 98.31 163 LEU A CA 1
ATOM 1332 C C . LEU A 1 163 ? -10.102 1.084 16.047 1 98.31 163 LEU A C 1
ATOM 1334 O O . LEU A 1 163 ? -10.641 2.127 16.422 1 98.31 163 LEU A O 1
ATOM 1338 N N . GLN A 1 164 ? -10.367 -0.061 16.516 1 97.94 164 GLN A N 1
ATOM 1339 C CA . GLN A 1 164 ? -11.336 -0.198 17.609 1 97.94 164 GLN A CA 1
ATOM 1340 C C . GLN A 1 164 ? -10.852 0.523 18.859 1 97.94 164 GLN A C 1
ATOM 1342 O O . GLN A 1 164 ? -11.641 1.172 19.562 1 97.94 164 GLN A O 1
ATOM 1347 N N . GLU A 1 165 ? -9.617 0.385 19.078 1 97.19 165 GLU A N 1
ATOM 1348 C CA . GLU A 1 165 ? -9.039 1.11 20.219 1 97.19 165 GLU A CA 1
ATOM 1349 C C . GLU A 1 165 ? -9.156 2.619 20.016 1 97.19 165 GLU A C 1
ATOM 1351 O O . GLU A 1 165 ? -9.508 3.346 20.953 1 97.19 165 GLU A O 1
ATOM 1356 N N . LEU A 1 166 ? -8.852 3.096 18.875 1 97.12 166 LEU A N 1
ATOM 1357 C CA . LEU A 1 166 ? -8.961 4.52 18.562 1 97.12 166 LEU A CA 1
ATOM 1358 C C . LEU A 1 166 ? -10.398 5 18.703 1 97.12 166 LEU A C 1
ATOM 1360 O O . LEU A 1 166 ? -10.648 6.086 19.234 1 97.12 166 LEU A O 1
ATOM 1364 N N . GLU A 1 167 ? -11.258 4.203 18.141 1 96.75 167 GLU A N 1
ATOM 1365 C CA . GLU A 1 167 ? -12.68 4.551 18.219 1 96.75 167 GLU A CA 1
ATOM 1366 C C . GLU A 1 167 ? -13.125 4.695 19.672 1 96.75 167 GLU A C 1
ATOM 1368 O O . GLU A 1 167 ? -13.844 5.637 20.016 1 96.75 167 GLU A O 1
ATOM 1373 N N . TYR A 1 168 ? -12.719 3.809 20.5 1 95.31 168 TYR A N 1
ATOM 1374 C CA . TYR A 1 168 ? -13.055 3.836 21.922 1 95.31 168 TYR A CA 1
ATOM 1375 C C . TYR A 1 168 ? -12.531 5.109 22.578 1 95.31 168 TYR A C 1
ATOM 1377 O O . TYR A 1 168 ? -13.258 5.766 23.328 1 95.31 168 TYR A O 1
ATOM 1385 N N . GLN A 1 169 ? -11.305 5.445 22.25 1 93.56 169 GLN A N 1
ATOM 1386 C CA . GLN A 1 169 ? -10.695 6.641 22.812 1 93.56 169 GLN A CA 1
ATOM 1387 C C . GLN A 1 169 ? -11.422 7.902 22.344 1 93.56 169 GLN A C 1
ATOM 1389 O O . GLN A 1 169 ? -11.641 8.828 23.141 1 93.56 169 GLN A O 1
ATOM 1394 N N . GLU A 1 170 ? -11.781 7.906 21.141 1 94.56 170 GLU A N 1
ATOM 1395 C CA . GLU A 1 170 ? -12.453 9.078 20.578 1 94.56 170 GLU A CA 1
ATOM 1396 C C . GLU A 1 170 ? -13.867 9.219 21.141 1 94.56 170 GLU A C 1
ATOM 1398 O O . GLU A 1 170 ? -14.367 10.336 21.312 1 94.56 170 GLU A O 1
ATOM 1403 N N . GLN A 1 171 ? -14.547 8.117 21.359 1 92.06 171 GLN A N 1
ATOM 1404 C CA . GLN A 1 171 ? -15.883 8.148 21.969 1 92.06 171 GLN A CA 1
ATOM 1405 C C . GLN A 1 171 ? -15.836 8.727 23.375 1 92.06 171 GLN A C 1
ATOM 1407 O O . GLN A 1 171 ? -16.719 9.492 23.766 1 92.06 171 GLN A O 1
ATOM 1412 N N . ALA A 1 172 ? -14.82 8.414 24.031 1 88.38 172 ALA A N 1
ATOM 1413 C CA . ALA A 1 172 ? -14.648 8.938 25.391 1 88.38 172 ALA A CA 1
ATOM 1414 C C . ALA A 1 172 ? -14.406 10.445 25.359 1 88.38 172 ALA A C 1
ATOM 1416 O O . ALA A 1 172 ? -14.898 11.172 26.219 1 88.38 172 ALA A O 1
ATOM 1417 N N . THR A 1 173 ? -13.656 10.867 24.438 1 84.25 173 THR A N 1
ATOM 1418 C CA . THR A 1 173 ? -13.344 12.281 24.297 1 84.25 173 THR A CA 1
ATOM 1419 C C . THR A 1 173 ? -14.586 13.07 23.891 1 84.25 173 THR A C 1
ATOM 1421 O O . THR A 1 173 ? -14.805 14.188 24.344 1 84.25 173 THR A O 1
ATOM 1424 N N . ALA A 1 174 ? -15.422 12.547 23.109 1 83.94 174 ALA A N 1
ATOM 1425 C CA . ALA A 1 174 ? -16.641 13.203 22.625 1 83.94 174 ALA A CA 1
ATOM 1426 C C . ALA A 1 174 ? -17.672 13.336 23.734 1 83.94 174 ALA A C 1
ATOM 1428 O O . ALA A 1 174 ? -18.438 14.297 23.766 1 83.94 174 ALA A O 1
ATOM 1429 N N . GLN A 1 175 ? -17.719 12.352 24.531 1 77.19 175 GLN A N 1
ATOM 1430 C CA . GLN A 1 175 ? -18.656 12.383 25.641 1 77.19 175 GLN A CA 1
ATOM 1431 C C . GLN A 1 175 ? -18.266 13.461 26.656 1 77.19 175 GLN A C 1
ATOM 1433 O O . GLN A 1 175 ? -19.141 14.078 27.266 1 77.19 175 GLN A O 1
ATOM 1438 N N . VAL A 1 176 ? -17.031 13.773 26.75 1 74.81 176 VAL A N 1
ATOM 1439 C CA . VAL A 1 176 ? -16.578 14.758 27.719 1 74.81 176 VAL A CA 1
ATOM 1440 C C . VAL A 1 176 ? -16.766 16.172 27.156 1 74.81 176 VAL A C 1
ATOM 1442 O O . VAL A 1 176 ? -17.062 17.109 27.906 1 74.81 176 VAL A O 1
ATOM 1445 N N . GLN A 1 177 ? -16.516 16.344 25.922 1 68.44 177 GLN A N 1
ATOM 1446 C CA . GLN A 1 177 ? -16.609 17.672 25.328 1 68.44 177 GLN A CA 1
ATOM 1447 C C . GLN A 1 177 ? -18.062 18.062 25.078 1 68.44 177 GLN A C 1
ATOM 1449 O O . GLN A 1 177 ? -18.375 19.234 24.906 1 68.44 177 GLN A O 1
ATOM 1454 N N . GLY A 1 178 ? -19.016 17.062 24.984 1 53.69 178 GLY A N 1
ATOM 1455 C CA . GLY A 1 178 ? -20.422 17.422 24.938 1 53.69 178 GLY A CA 1
ATOM 1456 C C . GLY A 1 178 ? -21.078 17.453 26.312 1 53.69 178 GLY A C 1
ATOM 1457 O O . GLY A 1 178 ? -20.562 16.875 27.266 1 53.69 178 GLY A O 1
ATOM 1458 N N . MET B 1 1 ? 5.172 -5.465 -12.031 1 85.5 1 MET B N 1
ATOM 1459 C CA . MET B 1 1 ? 4.531 -6.465 -11.188 1 85.5 1 MET B CA 1
ATOM 1460 C C . MET B 1 1 ? 3.512 -7.277 -11.977 1 85.5 1 MET B C 1
ATOM 1462 O O . MET B 1 1 ? 3.492 -8.508 -11.898 1 85.5 1 MET B O 1
ATOM 1466 N N . LEU B 1 2 ? 2.92 -6.594 -12.969 1 89 2 LEU B N 1
ATOM 1467 C CA . LEU B 1 2 ? 1.899 -7.297 -13.734 1 89 2 LEU B CA 1
ATOM 1468 C C . LEU B 1 2 ? 2.529 -8.352 -14.641 1 89 2 LEU B C 1
ATOM 1470 O O . LEU B 1 2 ? 1.998 -9.453 -14.773 1 89 2 LEU B O 1
ATOM 1474 N N . GLU B 1 3 ? 3.635 -7.957 -15.203 1 93.12 3 GLU B N 1
ATOM 1475 C CA . GLU B 1 3 ? 4.348 -8.906 -16.062 1 93.12 3 GLU B CA 1
ATOM 1476 C C . GLU B 1 3 ? 4.762 -10.148 -15.281 1 93.12 3 GLU B C 1
ATOM 1478 O O . GLU B 1 3 ? 4.555 -11.273 -15.734 1 93.12 3 GLU B O 1
ATOM 1483 N N . LEU B 1 4 ? 5.328 -9.969 -14.164 1 94.44 4 LEU B N 1
ATOM 1484 C CA . LEU B 1 4 ? 5.773 -11.062 -13.312 1 94.44 4 LEU B CA 1
ATOM 1485 C C . LEU B 1 4 ? 4.598 -11.953 -12.922 1 94.44 4 LEU B C 1
ATOM 1487 O O . LEU B 1 4 ? 4.68 -13.18 -13.031 1 94.44 4 LEU B O 1
ATOM 1491 N N . ALA B 1 5 ? 3.541 -11.352 -12.516 1 93.06 5 ALA B N 1
ATOM 1492 C CA . ALA B 1 5 ? 2.365 -12.109 -12.078 1 93.06 5 ALA B CA 1
ATOM 1493 C C . ALA B 1 5 ? 1.757 -12.883 -13.242 1 93.06 5 ALA B C 1
ATOM 1495 O O . ALA B 1 5 ? 1.354 -14.039 -13.078 1 93.06 5 ALA B O 1
ATOM 1496 N N . THR B 1 6 ? 1.704 -12.227 -14.344 1 94.06 6 THR B N 1
ATOM 1497 C CA . THR B 1 6 ? 1.151 -12.867 -15.531 1 94.06 6 THR B CA 1
ATOM 1498 C C . THR B 1 6 ? 1.972 -14.094 -15.914 1 94.06 6 THR B C 1
ATOM 1500 O O . THR B 1 6 ? 1.423 -15.188 -16.094 1 94.06 6 THR B O 1
ATOM 1503 N N . LEU B 1 7 ? 3.244 -13.906 -16.047 1 96.5 7 LEU B N 1
ATOM 1504 C CA . LEU B 1 7 ? 4.121 -15.016 -16.391 1 96.5 7 LEU B CA 1
ATOM 1505 C C . LEU B 1 7 ? 4.07 -16.109 -15.32 1 96.5 7 LEU B C 1
ATOM 1507 O O . LEU B 1 7 ? 4.105 -17.297 -15.633 1 96.5 7 LEU B O 1
ATOM 1511 N N . GLY B 1 8 ? 3.99 -15.68 -14.086 1 95.19 8 GLY B N 1
ATOM 1512 C CA . GLY B 1 8 ? 3.896 -16.625 -12.984 1 95.19 8 GLY B CA 1
ATOM 1513 C C . GLY B 1 8 ? 2.658 -17.5 -13.062 1 95.19 8 GLY B C 1
ATOM 1514 O O . GLY B 1 8 ? 2.729 -18.703 -12.82 1 95.19 8 GLY B O 1
ATOM 1515 N N . LEU B 1 9 ? 1.536 -16.922 -13.391 1 93 9 LEU B N 1
ATOM 1516 C CA . LEU B 1 9 ? 0.294 -17.672 -13.516 1 93 9 LEU B CA 1
ATOM 1517 C C . LEU B 1 9 ? 0.348 -18.625 -14.711 1 93 9 LEU B C 1
ATOM 1519 O O . LEU B 1 9 ? -0.09 -19.766 -14.617 1 93 9 LEU B O 1
ATOM 1523 N N . LEU B 1 10 ? 0.93 -18.141 -15.742 1 95.25 10 LEU B N 1
ATOM 1524 C CA . LEU B 1 10 ? 0.997 -18.953 -16.953 1 95.25 10 LEU B CA 1
ATOM 1525 C C . LEU B 1 10 ? 1.993 -20.094 -16.797 1 95.25 10 LEU B C 1
ATOM 1527 O O . LEU B 1 10 ? 1.933 -21.078 -17.531 1 95.25 10 LEU B O 1
ATOM 1531 N N . ARG B 1 11 ? 2.906 -19.938 -15.961 1 93.81 11 ARG B N 1
ATOM 1532 C CA . ARG B 1 11 ? 3.863 -21 -15.672 1 93.81 11 ARG B CA 1
ATOM 1533 C C . ARG B 1 11 ? 3.172 -22.203 -15.039 1 93.81 11 ARG B C 1
ATOM 1535 O O . ARG B 1 11 ? 3.598 -23.344 -15.234 1 93.81 11 ARG B O 1
ATOM 1542 N N . ARG B 1 12 ? 2.156 -21.969 -14.367 1 88.81 12 ARG B N 1
ATOM 1543 C CA . ARG B 1 12 ? 1.44 -23.031 -13.68 1 88.81 12 ARG B CA 1
ATOM 1544 C C . ARG B 1 12 ? 0.53 -23.797 -14.641 1 88.81 12 ARG B C 1
ATOM 1546 O O . ARG B 1 12 ? 0.418 -25.016 -14.562 1 88.81 12 ARG B O 1
ATOM 1553 N N . GLU B 1 13 ? -0.138 -23.047 -15.43 1 91.31 13 GLU B N 1
ATOM 1554 C CA . GLU B 1 13 ? -1.003 -23.656 -16.438 1 91.31 13 GLU B CA 1
ATOM 1555 C C . GLU B 1 13 ? -1.337 -22.672 -17.547 1 91.31 13 GLU B C 1
ATOM 1557 O O . GLU B 1 13 ? -1.312 -21.453 -17.328 1 91.31 13 GLU B O 1
ATOM 1562 N N . PRO B 1 14 ? -1.613 -23.266 -18.734 1 94.12 14 PRO B N 1
ATOM 1563 C CA . PRO B 1 14 ? -2.141 -22.391 -19.781 1 94.12 14 PRO B CA 1
ATOM 1564 C C . PRO B 1 14 ? -3.498 -21.781 -19.422 1 94.12 14 PRO B C 1
ATOM 1566 O O . PRO B 1 14 ? -4.324 -22.453 -18.797 1 94.12 14 PRO B O 1
ATOM 1569 N N . LEU B 1 15 ? -3.695 -20.5 -19.844 1 94.06 15 LEU B N 1
ATOM 1570 C CA . LEU B 1 15 ? -4.93 -19.828 -19.453 1 94.06 15 LEU B CA 1
ATOM 1571 C C . LEU B 1 15 ? -5.457 -18.969 -20.594 1 94.06 15 LEU B C 1
ATOM 1573 O O . LEU B 1 15 ? -4.68 -18.438 -21.391 1 94.06 15 LEU B O 1
ATOM 1577 N N . HIS B 1 16 ? -6.824 -18.812 -20.578 1 92.69 16 HIS B N 1
ATOM 1578 C CA . HIS B 1 16 ? -7.438 -17.797 -21.422 1 92.69 16 HIS B CA 1
ATOM 1579 C C . HIS B 1 16 ? -7.277 -16.406 -20.812 1 92.69 16 HIS B C 1
ATOM 1581 O O . HIS B 1 16 ? -7.043 -16.266 -19.609 1 92.69 16 HIS B O 1
ATOM 1587 N N . GLY B 1 17 ? -7.316 -15.414 -21.75 1 88.19 17 GLY B N 1
ATOM 1588 C CA . GLY B 1 17 ? -7.18 -14.039 -21.297 1 88.19 17 GLY B CA 1
ATOM 1589 C C . GLY B 1 17 ? -8.148 -13.68 -20.188 1 88.19 17 GLY B C 1
ATOM 1590 O O . GLY B 1 17 ? -7.766 -13.023 -19.219 1 88.19 17 GLY B O 1
ATOM 1591 N N . TYR B 1 18 ? -9.289 -14.195 -20.312 1 87.88 18 TYR B N 1
ATOM 1592 C CA . TYR B 1 18 ? -10.32 -13.883 -19.344 1 87.88 18 TYR B CA 1
ATOM 1593 C C . TYR B 1 18 ? -9.984 -14.477 -17.969 1 87.88 18 TYR B C 1
ATOM 1595 O O . TYR B 1 18 ? -10.047 -13.789 -16.953 1 87.88 18 TYR B O 1
ATOM 1603 N N . ARG B 1 19 ? -9.742 -15.695 -18 1 88.06 19 ARG B N 1
ATOM 1604 C CA . ARG B 1 19 ? -9.406 -16.375 -16.766 1 88.06 19 ARG B CA 1
ATOM 1605 C C . ARG B 1 19 ? -8.141 -15.789 -16.141 1 88.06 19 ARG B C 1
ATOM 1607 O O . ARG B 1 19 ? -8.07 -15.617 -14.914 1 88.06 19 ARG B O 1
ATOM 1614 N N . LEU B 1 20 ? -7.227 -15.5 -16.922 1 90.06 20 LEU B N 1
ATOM 1615 C CA . LEU B 1 20 ? -5.984 -14.891 -16.453 1 90.06 20 LEU B CA 1
ATOM 1616 C C . LEU B 1 20 ? -6.266 -13.555 -15.773 1 90.06 20 LEU B C 1
ATOM 1618 O O . LEU B 1 20 ? -5.75 -13.289 -14.688 1 90.06 20 LEU B O 1
ATOM 1622 N N . THR B 1 21 ? -7.062 -12.781 -16.406 1 87.12 21 THR B N 1
ATOM 1623 C CA . THR B 1 21 ? -7.418 -11.477 -15.844 1 87.12 21 THR B CA 1
ATOM 1624 C C . THR B 1 21 ? -8.133 -11.641 -14.508 1 87.12 21 THR B C 1
ATOM 1626 O O . THR B 1 21 ? -7.859 -10.906 -13.555 1 87.12 21 THR B O 1
ATOM 1629 N N . LYS B 1 22 ? -8.953 -12.578 -14.414 1 85.62 22 LYS B N 1
ATOM 1630 C CA . LYS B 1 22 ? -9.703 -12.828 -13.188 1 85.62 22 LYS B CA 1
ATOM 1631 C C . LYS B 1 22 ? -8.789 -13.297 -12.062 1 85.62 22 LYS B C 1
ATOM 1633 O O . LYS B 1 22 ? -8.922 -12.852 -10.922 1 85.62 22 LYS B O 1
ATOM 1638 N N . LEU B 1 23 ? -7.941 -14.133 -12.445 1 85.06 23 LEU B N 1
ATOM 1639 C CA . LEU B 1 23 ? -6.996 -14.641 -11.453 1 85.06 23 LEU B CA 1
ATOM 1640 C C . LEU B 1 23 ? -6.082 -13.523 -10.961 1 85.06 23 LEU B C 1
ATOM 1642 O O . LEU B 1 23 ? -5.793 -13.438 -9.758 1 85.06 23 LEU B O 1
ATOM 1646 N N . LEU B 1 24 ? -5.664 -12.742 -11.844 1 85.69 24 LEU B N 1
ATOM 1647 C CA . LEU B 1 24 ? -4.82 -11.609 -11.477 1 85.69 24 LEU B CA 1
ATOM 1648 C C . LEU B 1 24 ? -5.562 -10.656 -10.539 1 85.69 24 LEU B C 1
ATOM 1650 O O . LEU B 1 24 ? -5 -10.188 -9.547 1 85.69 24 LEU B O 1
ATOM 1654 N N . GLU B 1 25 ? -6.742 -10.391 -10.828 1 80.25 25 GLU B N 1
ATOM 1655 C CA . GLU B 1 25 ? -7.566 -9.516 -10.008 1 80.25 25 GLU B CA 1
ATOM 1656 C C . GLU B 1 25 ? -7.754 -10.094 -8.602 1 80.25 25 GLU B C 1
ATOM 1658 O O . GLU B 1 25 ? -7.656 -9.375 -7.609 1 80.25 25 GLU B O 1
ATOM 1663 N N . LEU B 1 26 ? -8 -11.359 -8.609 1 76.25 26 LEU B N 1
ATOM 1664 C CA . LEU B 1 26 ? -8.312 -12.016 -7.34 1 76.25 26 LEU B CA 1
ATOM 1665 C C . LEU B 1 26 ? -7.051 -12.227 -6.512 1 76.25 26 LEU B C 1
ATOM 1667 O O . LEU B 1 26 ? -7.059 -12.023 -5.293 1 76.25 26 LEU B O 1
ATOM 1671 N N . PHE B 1 27 ? -6.059 -12.562 -7.25 1 74.75 27 PHE B N 1
ATOM 1672 C CA . PHE B 1 27 ? -4.82 -12.961 -6.586 1 74.75 27 PHE B CA 1
ATOM 1673 C C . PHE B 1 27 ? -4.004 -11.742 -6.18 1 74.75 27 PHE B C 1
ATOM 1675 O O . PHE B 1 27 ? -3.414 -11.711 -5.098 1 74.75 27 PHE B O 1
ATOM 1682 N N . MET B 1 28 ? -4.055 -10.703 -6.945 1 75.75 28 MET B N 1
ATOM 1683 C CA . MET B 1 28 ? -3.164 -9.57 -6.719 1 75.75 28 MET B CA 1
ATOM 1684 C C . MET B 1 28 ? -3.895 -8.43 -6.008 1 75.75 28 MET B C 1
ATOM 1686 O O . MET B 1 28 ? -3.262 -7.523 -5.473 1 75.75 28 MET B O 1
ATOM 1690 N N . GLY B 1 29 ? -5.148 -8.516 -5.941 1 74.12 29 GLY B N 1
ATOM 1691 C CA . GLY B 1 29 ? -5.938 -7.457 -5.332 1 74.12 29 GLY B CA 1
ATOM 1692 C C . GLY B 1 29 ? -5.633 -7.258 -3.859 1 74.12 29 GLY B C 1
ATOM 1693 O O . GLY B 1 29 ? -5.902 -6.195 -3.301 1 74.12 29 GLY B O 1
ATOM 1694 N N . CYS B 1 30 ? -5.078 -8.297 -3.318 1 70.75 30 CYS B N 1
ATOM 1695 C CA . CYS B 1 30 ? -4.723 -8.195 -1.906 1 70.75 30 CYS B CA 1
ATOM 1696 C C . CYS B 1 30 ? -3.432 -7.414 -1.723 1 70.75 30 CYS B C 1
ATOM 1698 O O . CYS B 1 30 ? -3.166 -6.891 -0.639 1 70.75 30 CYS B O 1
ATOM 1700 N N . CYS B 1 31 ? -2.791 -7.27 -2.887 1 74.44 31 CYS B N 1
ATOM 1701 C CA . CYS B 1 31 ? -1.439 -6.738 -2.75 1 74.44 31 CYS B CA 1
ATOM 1702 C C . CYS B 1 31 ? -1.274 -5.453 -3.555 1 74.44 31 CYS B C 1
ATOM 1704 O O . CYS B 1 31 ? -0.549 -4.547 -3.143 1 74.44 31 CYS B O 1
ATOM 1706 N N . ILE B 1 32 ? -1.877 -5.418 -4.723 1 74.75 32 ILE B N 1
ATOM 1707 C CA . ILE B 1 32 ? -1.652 -4.266 -5.59 1 74.75 32 ILE B CA 1
ATOM 1708 C C . ILE B 1 32 ? -2.979 -3.803 -6.188 1 74.75 32 ILE B C 1
ATOM 1710 O O . ILE B 1 32 ? -3.953 -4.559 -6.211 1 74.75 32 ILE B O 1
ATOM 1714 N N . SER B 1 33 ? -2.938 -2.492 -6.543 1 75.5 33 SER B N 1
ATOM 1715 C CA . SER B 1 33 ? -4.02 -1.98 -7.375 1 75.5 33 SER B CA 1
ATOM 1716 C C . SER B 1 33 ? -3.768 -2.273 -8.852 1 75.5 33 SER B C 1
ATOM 1718 O O . SER B 1 33 ? -2.826 -1.74 -9.445 1 75.5 33 SER B O 1
ATOM 1720 N N . VAL B 1 34 ? -4.465 -3.271 -9.375 1 69.44 34 VAL B N 1
ATOM 1721 C CA . VAL B 1 34 ? -4.18 -3.689 -10.75 1 69.44 34 VAL B CA 1
ATOM 1722 C C . VAL B 1 34 ? -5.129 -2.979 -11.711 1 69.44 34 VAL B C 1
ATOM 1724 O O . VAL B 1 34 ? -6.336 -2.908 -11.469 1 69.44 34 VAL B O 1
ATOM 1727 N N . ASN B 1 35 ? -4.441 -2.316 -12.648 1 75.38 35 ASN B N 1
ATOM 1728 C CA . ASN B 1 35 ? -5.215 -1.834 -13.789 1 75.38 35 ASN B CA 1
ATOM 1729 C C . ASN B 1 35 ? -5.512 -2.953 -14.781 1 75.38 35 ASN B C 1
ATOM 1731 O O . ASN B 1 35 ? -4.648 -3.32 -15.578 1 75.38 35 ASN B O 1
ATOM 1735 N N . TYR B 1 36 ? -6.66 -3.457 -14.891 1 71.88 36 TYR B N 1
ATOM 1736 C CA . TYR B 1 36 ? -7.055 -4.633 -15.664 1 71.88 36 TYR B CA 1
ATOM 1737 C C . TYR B 1 36 ? -7.008 -4.344 -17.156 1 71.88 36 TYR B C 1
ATOM 1739 O O . TYR B 1 36 ? -6.789 -5.254 -17.969 1 71.88 36 TYR B O 1
ATOM 1747 N N . GLY B 1 37 ? -7.16 -3.125 -17.422 1 80.94 37 GLY B N 1
ATOM 1748 C CA . GLY B 1 37 ? -7.105 -2.775 -18.844 1 80.94 37 GLY B CA 1
ATOM 1749 C C . GLY B 1 37 ? -5.727 -2.951 -19.438 1 80.94 37 GLY B C 1
ATOM 1750 O O . GLY B 1 37 ? -5.586 -3.041 -20.656 1 80.94 37 GLY B O 1
ATOM 1751 N N . ALA B 1 38 ? -4.832 -3.182 -18.641 1 87.31 38 ALA B N 1
ATOM 1752 C CA . ALA B 1 38 ? -3.451 -3.232 -19.125 1 87.31 38 ALA B CA 1
ATOM 1753 C C . ALA B 1 38 ? -3.033 -4.664 -19.438 1 87.31 38 ALA B C 1
ATOM 1755 O O . ALA B 1 38 ? -1.948 -4.898 -19.984 1 87.31 38 ALA B O 1
ATOM 1756 N N . ILE B 1 39 ? -3.873 -5.633 -19.172 1 89.81 39 ILE B N 1
ATOM 1757 C CA . ILE B 1 39 ? -3.48 -7.035 -19.266 1 89.81 39 ILE B CA 1
ATOM 1758 C C . ILE B 1 39 ? -3.34 -7.445 -20.719 1 89.81 39 ILE B C 1
ATOM 1760 O O . ILE B 1 39 ? -2.373 -8.117 -21.094 1 89.81 39 ILE B O 1
ATOM 1764 N N . TYR B 1 40 ? -4.242 -7.008 -21.562 1 91.56 40 TYR B N 1
ATOM 1765 C CA . TYR B 1 40 ? -4.227 -7.473 -22.938 1 91.56 40 TYR B CA 1
ATOM 1766 C C . TYR B 1 40 ? -3.068 -6.852 -23.719 1 91.56 40 TYR B C 1
ATOM 1768 O O . TYR B 1 40 ? -2.379 -7.543 -24.469 1 91.56 40 TYR B O 1
ATOM 1776 N N . PRO B 1 41 ? -2.846 -5.578 -23.594 1 95 41 PRO B N 1
ATOM 1777 C CA . PRO B 1 41 ? -1.624 -5.031 -24.188 1 95 41 PRO B CA 1
ATOM 1778 C C . PRO B 1 41 ? -0.361 -5.734 -23.703 1 95 41 PRO B C 1
ATOM 1780 O O . PRO B 1 41 ? 0.57 -5.957 -24.469 1 95 41 PRO B O 1
ATOM 1783 N N . LEU B 1 42 ? -0.342 -6.074 -22.469 1 95.19 42 LEU B N 1
ATOM 1784 C CA . LEU B 1 42 ? 0.795 -6.797 -21.922 1 95.19 42 LEU B CA 1
ATOM 1785 C C . LEU B 1 42 ? 0.945 -8.164 -22.578 1 95.19 42 LEU B C 1
ATOM 1787 O O . LEU B 1 42 ? 2.053 -8.562 -22.938 1 95.19 42 LEU B O 1
ATOM 1791 N N . LEU B 1 43 ? -0.178 -8.859 -22.719 1 95.25 43 LEU B N 1
ATOM 1792 C CA . LEU B 1 43 ? -0.146 -10.172 -23.344 1 95.25 43 LEU B CA 1
ATOM 1793 C C . LEU B 1 43 ? 0.386 -10.078 -24.766 1 95.25 43 LEU B C 1
ATOM 1795 O O . LEU B 1 43 ? 1.177 -10.922 -25.203 1 95.25 43 LEU B O 1
ATOM 1799 N N . ARG B 1 44 ? -0.019 -9.094 -25.422 1 95.31 44 ARG B N 1
ATOM 1800 C CA . ARG B 1 44 ? 0.461 -8.883 -26.797 1 95.31 44 ARG B CA 1
ATOM 1801 C C . ARG B 1 44 ? 1.967 -8.641 -26.812 1 95.31 44 ARG B C 1
ATOM 1803 O O . ARG B 1 44 ? 2.678 -9.188 -27.656 1 95.31 44 ARG B O 1
ATOM 1810 N N . ARG B 1 45 ? 2.428 -7.809 -25.938 1 97.44 45 ARG B N 1
ATOM 1811 C CA . ARG B 1 45 ? 3.852 -7.504 -25.859 1 97.44 45 ARG B CA 1
ATOM 1812 C C . ARG B 1 45 ? 4.66 -8.75 -25.516 1 97.44 45 ARG B C 1
ATOM 1814 O O . ARG B 1 45 ? 5.723 -8.984 -26.094 1 97.44 45 ARG B O 1
ATOM 1821 N N . LEU B 1 46 ? 4.191 -9.516 -24.609 1 97.81 46 LEU B N 1
ATOM 1822 C CA . LEU B 1 46 ? 4.871 -10.742 -24.203 1 97.81 46 LEU B CA 1
ATOM 1823 C C . LEU B 1 46 ? 4.938 -11.734 -25.344 1 97.81 46 LEU B C 1
ATOM 1825 O O . LEU B 1 46 ? 5.941 -12.438 -25.516 1 97.81 46 LEU B O 1
ATOM 1829 N N . GLU B 1 47 ? 3.867 -11.812 -26.062 1 96.81 47 GLU B N 1
ATOM 1830 C CA . GLU B 1 47 ? 3.836 -12.703 -27.219 1 96.81 47 GLU B CA 1
ATOM 1831 C C . GLU B 1 47 ? 4.816 -12.242 -28.297 1 96.81 47 GLU B C 1
ATOM 1833 O O . GLU B 1 47 ? 5.547 -13.055 -28.859 1 96.81 47 GLU B O 1
ATOM 1838 N N . GLN B 1 48 ? 4.812 -10.969 -28.531 1 97.44 48 GLN B N 1
ATOM 1839 C CA . GLN B 1 48 ? 5.711 -10.391 -29.531 1 97.44 48 GLN B CA 1
ATOM 1840 C C . GLN B 1 48 ? 7.172 -10.625 -29.156 1 97.44 48 GLN B C 1
ATOM 1842 O O . GLN B 1 48 ? 8.016 -10.836 -30.031 1 97.44 48 GLN B O 1
ATOM 1847 N N . ARG B 1 49 ? 7.453 -10.641 -27.875 1 97.94 49 ARG B N 1
ATOM 1848 C CA . ARG B 1 49 ? 8.812 -10.812 -27.391 1 97.94 49 ARG B CA 1
ATOM 1849 C C . ARG B 1 49 ? 9.156 -12.289 -27.219 1 97.94 49 ARG B C 1
ATOM 1851 O O . ARG B 1 49 ? 10.281 -12.633 -26.844 1 97.94 49 ARG B O 1
ATOM 1858 N N . GLY B 1 50 ? 8.195 -13.133 -27.422 1 97.88 50 GLY B N 1
ATOM 1859 C CA . GLY B 1 50 ? 8.414 -14.57 -27.391 1 97.88 50 GLY B CA 1
ATOM 1860 C C . GLY B 1 50 ? 8.375 -15.156 -26 1 97.88 50 GLY B C 1
ATOM 1861 O O . GLY B 1 50 ? 8.852 -16.266 -25.766 1 97.88 50 GLY B O 1
ATOM 1862 N N . HIS B 1 51 ? 7.828 -14.43 -25.047 1 98.44 51 HIS B N 1
ATOM 1863 C CA . HIS B 1 51 ? 7.785 -14.906 -23.656 1 98.44 51 HIS B CA 1
ATOM 1864 C C . HIS B 1 51 ? 6.559 -15.781 -23.422 1 98.44 51 HIS B C 1
ATOM 1866 O O . HIS B 1 51 ? 6.523 -16.547 -22.453 1 98.44 51 HIS B O 1
ATOM 1872 N N . ILE B 1 52 ? 5.539 -15.562 -24.25 1 98.12 52 ILE B N 1
ATOM 1873 C CA . ILE B 1 52 ? 4.379 -16.453 -24.219 1 98.12 52 ILE B CA 1
ATOM 1874 C C . ILE B 1 52 ? 3.959 -16.797 -25.641 1 98.12 52 ILE B C 1
ATOM 1876 O O . ILE B 1 52 ? 4.371 -16.141 -26.594 1 98.12 52 ILE B O 1
ATOM 1880 N N . GLY B 1 53 ? 3.264 -17.953 -25.75 1 96.19 53 GLY B N 1
ATOM 1881 C CA . GLY B 1 53 ? 2.596 -18.344 -26.984 1 96.19 53 GLY B CA 1
ATOM 1882 C C . GLY B 1 53 ? 1.087 -18.422 -26.844 1 96.19 53 GLY B C 1
ATOM 1883 O O . GLY B 1 53 ? 0.562 -18.453 -25.719 1 96.19 53 GLY B O 1
ATOM 1884 N N . SER B 1 54 ? 0.429 -18.219 -27.984 1 91.94 54 SER B N 1
ATOM 1885 C CA . SER B 1 54 ? -1.026 -18.312 -27.938 1 91.94 54 SER B CA 1
ATOM 1886 C C . SER B 1 54 ? -1.536 -19.344 -28.953 1 91.94 54 SER B C 1
ATOM 1888 O O . SER B 1 54 ? -0.892 -19.594 -29.969 1 91.94 54 SER B O 1
ATOM 1890 N N . LEU B 1 55 ? -2.492 -20.125 -28.484 1 83.88 55 LEU B N 1
ATOM 1891 C CA . LEU B 1 55 ? -3.191 -21.047 -29.359 1 83.88 55 LEU B CA 1
ATOM 1892 C C . LEU B 1 55 ? -4.672 -20.703 -29.453 1 83.88 55 LEU B C 1
ATOM 1894 O O . LEU B 1 55 ? -5.32 -20.469 -28.422 1 83.88 55 LEU B O 1
ATOM 1898 N N . SER B 1 56 ? -5.043 -20.406 -30.641 1 77.5 56 SER B N 1
ATOM 1899 C CA . SER B 1 56 ? -6.461 -20.156 -30.859 1 77.5 56 SER B CA 1
ATOM 1900 C C . SER B 1 56 ? -7.254 -21.453 -30.938 1 77.5 56 SER B C 1
ATOM 1902 O O . SER B 1 56 ? -6.879 -22.375 -31.672 1 77.5 56 SER B O 1
ATOM 1904 N N . ILE B 1 57 ? -7.934 -21.797 -29.953 1 66.12 57 ILE B N 1
ATOM 1905 C CA . ILE B 1 57 ? -8.758 -23 -30.047 1 66.12 57 ILE B CA 1
ATOM 1906 C C . ILE B 1 57 ? -10.148 -22.625 -30.578 1 66.12 57 ILE B C 1
ATOM 1908 O O . ILE B 1 57 ? -10.805 -21.75 -30.031 1 66.12 57 ILE B O 1
ATOM 1912 N N . GLN B 1 58 ? -10.227 -22.812 -31.891 1 58.75 58 GLN B N 1
ATOM 1913 C CA . GLN B 1 58 ? -11.516 -22.609 -32.531 1 58.75 58 GLN B CA 1
ATOM 1914 C C . GLN B 1 58 ? -12.594 -23.484 -31.906 1 58.75 58 GLN B C 1
ATOM 1916 O O . GLN B 1 58 ? -12.391 -24.672 -31.672 1 58.75 58 GLN B O 1
ATOM 1921 N N . ARG B 1 59 ? -13.281 -22.969 -30.938 1 58.06 59 ARG B N 1
ATOM 1922 C CA . ARG B 1 59 ? -14.414 -23.844 -30.656 1 58.06 59 ARG B CA 1
ATOM 1923 C C . ARG B 1 59 ? -15.211 -24.141 -31.922 1 58.06 59 ARG B C 1
ATOM 1925 O O . ARG B 1 59 ? -15.164 -23.375 -32.875 1 58.06 59 ARG B O 1
ATOM 1932 N N . GLY B 1 60 ? -15.82 -25.141 -32.062 1 53.53 60 GLY B N 1
ATOM 1933 C CA . GLY B 1 60 ? -16.703 -25.531 -33.125 1 53.53 60 GLY B CA 1
ATOM 1934 C C . GLY B 1 60 ? -17.281 -24.344 -33.906 1 53.53 60 GLY B C 1
ATOM 1935 O O . GLY B 1 60 ? -16.828 -23.203 -33.719 1 53.53 60 GLY B O 1
ATOM 1936 N N . GLU B 1 61 ? -18.438 -24.562 -34.812 1 54.62 61 GLU B N 1
ATOM 1937 C CA . GLU B 1 61 ? -19.109 -23.703 -35.75 1 54.62 61 GLU B CA 1
ATOM 1938 C C . GLU B 1 61 ? -19.344 -22.297 -35.188 1 54.62 61 GLU B C 1
ATOM 1940 O O . GLU B 1 61 ? -19.422 -21.328 -35.938 1 54.62 61 GLU B O 1
ATOM 1945 N N . ALA B 1 62 ? -20.078 -22.094 -34.031 1 54.97 62 ALA B N 1
ATOM 1946 C CA . ALA B 1 62 ? -20.812 -20.875 -33.688 1 54.97 62 ALA B CA 1
ATOM 1947 C C . ALA B 1 62 ? -20.125 -20.094 -32.594 1 54.97 62 ALA B C 1
ATOM 1949 O O . ALA B 1 62 ? -20.625 -19.047 -32.156 1 54.97 62 ALA B O 1
ATOM 1950 N N . GLY B 1 63 ? -18.922 -20.5 -31.859 1 56.28 63 GLY B N 1
ATOM 1951 C CA . GLY B 1 63 ? -18.656 -19.641 -30.719 1 56.28 63 GLY B CA 1
ATOM 1952 C C . GLY B 1 63 ? -17.328 -18.906 -30.812 1 56.28 63 GLY B C 1
ATOM 1953 O O . GLY B 1 63 ? -16.5 -19.25 -31.656 1 56.28 63 GLY B O 1
ATOM 1954 N N . PRO B 1 64 ? -17.25 -17.719 -30.266 1 58.28 64 PRO B N 1
ATOM 1955 C CA . PRO B 1 64 ? -16.047 -16.891 -30.344 1 58.28 64 PRO B CA 1
ATOM 1956 C C . PRO B 1 64 ? -14.773 -17.656 -30.016 1 58.28 64 PRO B C 1
ATOM 1958 O O . PRO B 1 64 ? -14.797 -18.578 -29.203 1 58.28 64 PRO B O 1
ATOM 1961 N N . SER B 1 65 ? -13.875 -17.703 -30.891 1 63.62 65 SER B N 1
ATOM 1962 C CA . SER B 1 65 ? -12.555 -18.297 -30.703 1 63.62 65 SER B CA 1
ATOM 1963 C C . SER B 1 65 ? -11.914 -17.812 -29.406 1 63.62 65 SER B C 1
ATOM 1965 O O . SER B 1 65 ? -12.039 -16.641 -29.031 1 63.62 65 SER B O 1
ATOM 1967 N N . ARG B 1 66 ? -11.656 -18.75 -28.438 1 79.81 66 ARG B N 1
ATOM 1968 C CA . ARG B 1 66 ? -10.93 -18.391 -27.234 1 79.81 66 ARG B CA 1
ATOM 1969 C C . ARG B 1 66 ? -9.43 -18.625 -27.406 1 79.81 66 ARG B C 1
ATOM 1971 O O . ARG B 1 66 ? -9.016 -19.578 -28.062 1 79.81 66 ARG B O 1
ATOM 1978 N N . VAL B 1 67 ? -8.68 -17.594 -27.156 1 89.06 67 VAL B N 1
ATOM 1979 C CA . VAL B 1 67 ? -7.219 -17.656 -27.234 1 89.06 67 VAL B CA 1
ATOM 1980 C C . VAL B 1 67 ? -6.648 -18.156 -25.906 1 89.06 67 VAL B C 1
ATOM 1982 O O . VAL B 1 67 ? -7.016 -17.656 -24.844 1 89.06 67 VAL B O 1
ATOM 1985 N N . ILE B 1 68 ? -5.887 -19.234 -25.969 1 94.5 68 ILE B N 1
ATOM 1986 C CA . ILE B 1 68 ? -5.211 -19.766 -24.797 1 94.5 68 ILE B CA 1
ATOM 1987 C C . ILE B 1 68 ? -3.736 -19.375 -24.828 1 94.5 68 ILE B C 1
ATOM 1989 O O . ILE B 1 68 ? -3.062 -19.547 -25.844 1 94.5 68 ILE B O 1
ATOM 1993 N N . TYR B 1 69 ? -3.248 -18.859 -23.703 1 96.5 69 TYR B N 1
ATOM 1994 C CA . TYR B 1 69 ? -1.861 -18.422 -23.594 1 96.5 69 TYR B CA 1
ATOM 1995 C C . TYR B 1 69 ? -1.042 -19.406 -22.766 1 96.5 69 TYR B C 1
ATOM 1997 O O . TYR B 1 69 ? -1.537 -19.984 -21.797 1 96.5 69 TYR B O 1
ATOM 2005 N N . GLN B 1 70 ? 0.156 -19.594 -23.25 1 96.19 70 GLN B N 1
ATOM 2006 C CA . GLN B 1 70 ? 1.1 -20.453 -22.562 1 96.19 70 GLN B CA 1
ATOM 2007 C C . GLN B 1 70 ? 2.484 -19.828 -22.484 1 96.19 70 GLN B C 1
ATOM 2009 O O . GLN B 1 70 ? 2.936 -19.203 -23.453 1 96.19 70 GLN B O 1
ATOM 2014 N N . ILE B 1 71 ? 3.164 -20.062 -21.375 1 97.5 71 ILE B N 1
ATOM 2015 C CA . ILE B 1 71 ? 4.504 -19.5 -21.219 1 97.5 71 ILE B CA 1
ATOM 2016 C C . ILE B 1 71 ? 5.5 -20.328 -22.031 1 97.5 71 ILE B C 1
ATOM 2018 O O . ILE B 1 71 ? 5.32 -21.531 -22.234 1 97.5 71 ILE B O 1
ATOM 2022 N N . THR B 1 72 ? 6.52 -19.672 -22.562 1 97.94 72 THR B N 1
ATOM 2023 C CA . THR B 1 72 ? 7.598 -20.328 -23.312 1 97.94 72 THR B CA 1
ATOM 2024 C C . THR B 1 72 ? 8.828 -20.5 -22.438 1 97.94 72 THR B C 1
ATOM 2026 O O . THR B 1 72 ? 8.891 -19.969 -21.312 1 97.94 72 THR B O 1
ATOM 2029 N N . PRO B 1 73 ? 9.82 -21.328 -22.906 1 97.81 73 PRO B N 1
ATOM 2030 C CA . PRO B 1 73 ? 11.086 -21.406 -22.156 1 97.81 73 PRO B CA 1
ATOM 2031 C C . PRO B 1 73 ? 11.727 -20.047 -21.938 1 97.81 73 PRO B C 1
ATOM 2033 O O . PRO B 1 73 ? 12.25 -19.766 -20.859 1 97.81 73 PRO B O 1
ATOM 2036 N N . GLN B 1 74 ? 11.656 -19.188 -22.906 1 98.12 74 GLN B N 1
ATOM 2037 C CA . GLN B 1 74 ? 12.164 -17.828 -22.781 1 98.12 74 GLN B CA 1
ATOM 2038 C C . GLN B 1 74 ? 11.375 -17.047 -21.734 1 98.12 74 GLN B C 1
ATOM 2040 O O . GLN B 1 74 ? 11.945 -16.234 -21 1 98.12 74 GLN B O 1
ATOM 2045 N N . GLY B 1 75 ? 10.102 -17.25 -21.719 1 98.31 75 GLY B N 1
ATOM 2046 C CA . GLY B 1 75 ? 9.25 -16.625 -20.719 1 98.31 75 GLY B CA 1
ATOM 2047 C C . GLY B 1 75 ? 9.562 -17.062 -19.297 1 98.31 75 GLY B C 1
ATOM 2048 O O . GLY B 1 75 ? 9.5 -16.266 -18.359 1 98.31 75 GLY B O 1
ATOM 2049 N N . GLN B 1 76 ? 9.914 -18.344 -19.188 1 97.5 76 GLN B N 1
ATOM 2050 C CA . GLN B 1 76 ? 10.297 -18.875 -17.891 1 97.5 76 GLN B CA 1
ATOM 2051 C C . GLN B 1 76 ? 11.578 -18.203 -17.375 1 97.5 76 GLN B C 1
ATOM 2053 O O . GLN B 1 76 ? 11.688 -17.875 -16.203 1 97.5 76 GLN B O 1
ATOM 2058 N N . GLU B 1 77 ? 12.453 -18.031 -18.266 1 97.62 77 GLU B N 1
ATOM 2059 C CA . GLU B 1 77 ? 13.695 -17.359 -17.922 1 97.62 77 GLU B CA 1
ATOM 2060 C C . GLU B 1 77 ? 13.438 -15.906 -17.531 1 97.62 77 GLU B C 1
ATOM 2062 O O . GLU B 1 77 ? 14.008 -15.414 -16.562 1 97.62 77 GLU B O 1
ATOM 2067 N N . ARG B 1 78 ? 12.648 -15.281 -18.297 1 97.94 78 ARG B N 1
ATOM 2068 C CA . ARG B 1 78 ? 12.289 -13.898 -18 1 97.94 78 ARG B CA 1
ATOM 2069 C C . ARG B 1 78 ? 11.602 -13.789 -16.641 1 97.94 78 ARG B C 1
ATOM 2071 O O . ARG B 1 78 ? 11.859 -12.852 -15.883 1 97.94 78 ARG B O 1
ATOM 2078 N N . TRP B 1 79 ? 10.734 -14.719 -16.359 1 98 79 TRP B N 1
ATOM 2079 C CA . TRP B 1 79 ? 10.031 -14.727 -15.078 1 98 79 TRP B CA 1
ATOM 2080 C C . TRP B 1 79 ? 11.008 -14.812 -13.914 1 98 79 TRP B C 1
ATOM 2082 O O . TRP B 1 79 ? 10.898 -14.062 -12.945 1 98 79 TRP B O 1
ATOM 2092 N N . LEU B 1 80 ? 11.93 -15.75 -14.047 1 97.56 80 LEU B N 1
ATOM 2093 C CA . LEU B 1 80 ? 12.914 -15.922 -12.984 1 97.56 80 LEU B CA 1
ATOM 2094 C C . LEU B 1 80 ? 13.766 -14.672 -12.82 1 97.56 80 LEU B C 1
ATOM 2096 O O . LEU B 1 80 ? 14.078 -14.273 -11.695 1 97.56 80 LEU B O 1
ATOM 2100 N N . GLN B 1 81 ? 14.07 -14.039 -13.898 1 97.25 81 GLN B N 1
ATOM 2101 C CA . GLN B 1 81 ? 14.805 -12.781 -13.844 1 97.25 81 GLN B CA 1
ATOM 2102 C C . GLN B 1 81 ? 14.016 -11.719 -13.094 1 97.25 81 GLN B C 1
ATOM 2104 O O . GLN B 1 81 ? 14.562 -10.984 -12.266 1 97.25 81 GLN B O 1
ATOM 2109 N N . LEU B 1 82 ? 12.797 -11.641 -13.398 1 97.12 82 LEU B N 1
ATOM 2110 C CA . LEU B 1 82 ? 11.922 -10.672 -12.742 1 97.12 82 LEU B CA 1
ATOM 2111 C C . LEU B 1 82 ? 11.805 -10.953 -11.25 1 97.12 82 LEU B C 1
ATOM 2113 O O . LEU B 1 82 ? 11.758 -10.031 -10.438 1 97.12 82 LEU B O 1
ATOM 2117 N N . MET B 1 83 ? 11.766 -12.227 -10.914 1 97.12 83 MET B N 1
ATOM 2118 C CA . MET B 1 83 ? 11.656 -12.641 -9.516 1 97.12 83 MET B CA 1
ATOM 2119 C C . MET B 1 83 ? 12.867 -12.172 -8.719 1 97.12 83 MET B C 1
ATOM 2121 O O . MET B 1 83 ? 12.727 -11.719 -7.578 1 97.12 83 MET B O 1
ATOM 2125 N N . LEU B 1 84 ? 13.984 -12.219 -9.336 1 96.69 84 LEU B N 1
ATOM 2126 C CA . LEU B 1 84 ? 15.211 -12.055 -8.57 1 96.69 84 LEU B CA 1
ATOM 2127 C C . LEU B 1 84 ? 15.773 -10.648 -8.742 1 96.69 84 LEU B C 1
ATOM 2129 O O . LEU B 1 84 ? 16.688 -10.242 -8.016 1 96.69 84 LEU B O 1
ATOM 2133 N N . GLU B 1 85 ? 15.18 -9.898 -9.625 1 94.88 85 GLU B N 1
ATOM 2134 C CA . GLU B 1 85 ? 15.641 -8.539 -9.906 1 94.88 85 GLU B CA 1
ATOM 2135 C C . GLU B 1 85 ? 15.359 -7.613 -8.727 1 94.88 85 GLU B C 1
ATOM 2137 O O . GLU B 1 85 ? 14.273 -7.656 -8.141 1 94.88 85 GLU B O 1
ATOM 2142 N N . LYS B 1 86 ? 16.359 -6.859 -8.367 1 91.12 86 LYS B N 1
ATOM 2143 C CA . LYS B 1 86 ? 16.188 -5.844 -7.328 1 91.12 86 LYS B CA 1
ATOM 2144 C C . LYS B 1 86 ? 15.781 -4.504 -7.934 1 91.12 86 LYS B C 1
ATOM 2146 O O . LYS B 1 86 ? 16.312 -4.094 -8.961 1 91.12 86 LYS B O 1
ATOM 2151 N N . HIS B 1 87 ? 14.789 -3.846 -7.293 1 89.06 87 HIS B N 1
ATOM 2152 C CA . HIS B 1 87 ? 14.266 -2.578 -7.789 1 89.06 87 HIS B CA 1
ATOM 2153 C C . HIS B 1 87 ? 14.477 -1.46 -6.773 1 89.06 87 HIS B C 1
ATOM 2155 O O . HIS B 1 87 ? 14.391 -1.69 -5.566 1 89.06 87 HIS B O 1
ATOM 2161 N N . ARG B 1 88 ? 14.867 -0.36 -7.301 1 87.62 88 ARG B N 1
ATOM 2162 C CA . ARG B 1 88 ? 14.766 0.859 -6.504 1 87.62 88 ARG B CA 1
ATOM 2163 C C . ARG B 1 88 ? 13.359 1.451 -6.598 1 87.62 88 ARG B C 1
ATOM 2165 O O . ARG B 1 88 ? 12.93 1.883 -7.668 1 87.62 88 ARG B O 1
ATOM 2172 N N . GLU B 1 89 ? 12.664 1.345 -5.551 1 89.25 89 GLU B N 1
ATOM 2173 C CA . GLU B 1 89 ? 11.281 1.815 -5.539 1 89.25 89 GLU B CA 1
ATOM 2174 C C . GLU B 1 89 ? 10.875 2.297 -4.152 1 89.25 89 GLU B C 1
ATOM 2176 O O . GLU B 1 89 ? 11.633 2.148 -3.189 1 89.25 89 GLU B O 1
ATOM 2181 N N . SER B 1 90 ? 9.766 2.912 -4.113 1 87.62 90 SER B N 1
ATOM 2182 C CA . SER B 1 90 ? 9.258 3.387 -2.83 1 87.62 90 SER B CA 1
ATOM 2183 C C . SER B 1 90 ? 8.969 2.223 -1.886 1 87.62 90 SER B C 1
ATOM 2185 O O . SER B 1 90 ? 8.844 1.077 -2.322 1 87.62 90 SER B O 1
ATOM 2187 N N . TRP B 1 91 ? 8.891 2.555 -0.614 1 90.19 91 TRP B N 1
ATOM 2188 C CA . TRP B 1 91 ? 8.57 1.565 0.41 1 90.19 91 TRP B CA 1
ATOM 2189 C C . TRP B 1 91 ? 7.254 0.861 0.094 1 90.19 91 TRP B C 1
ATOM 2191 O O . TRP B 1 91 ? 7.164 -0.367 0.171 1 90.19 91 TRP B O 1
ATOM 2201 N N . VAL B 1 92 ? 6.285 1.614 -0.279 1 88.06 92 VAL B N 1
ATOM 2202 C CA . VAL B 1 92 ? 4.949 1.086 -0.541 1 88.06 92 VAL B CA 1
ATOM 2203 C C . VAL B 1 92 ? 5 0.111 -1.715 1 88.06 92 VAL B C 1
ATOM 2205 O O . VAL B 1 92 ? 4.449 -0.989 -1.641 1 88.06 92 VAL B O 1
ATOM 2208 N N . ASN B 1 93 ? 5.699 0.478 -2.748 1 88.62 93 ASN B N 1
ATOM 2209 C CA . ASN B 1 93 ? 5.809 -0.385 -3.92 1 88.62 93 ASN B CA 1
ATOM 2210 C C . ASN B 1 93 ? 6.629 -1.637 -3.619 1 88.62 93 ASN B C 1
ATOM 2212 O O . ASN B 1 93 ? 6.348 -2.711 -4.148 1 88.62 93 ASN B O 1
ATOM 2216 N N . SER B 1 94 ? 7.609 -1.471 -2.797 1 92.44 94 SER B N 1
ATOM 2217 C CA . SER B 1 94 ? 8.445 -2.617 -2.455 1 92.44 94 SER B CA 1
ATOM 2218 C C . SER B 1 94 ? 7.672 -3.641 -1.633 1 92.44 94 SER B C 1
ATOM 2220 O O . SER B 1 94 ? 7.859 -4.848 -1.796 1 92.44 94 SER B O 1
ATOM 2222 N N . ARG B 1 95 ? 6.867 -3.182 -0.729 1 91.69 95 ARG B N 1
ATOM 2223 C CA . ARG B 1 95 ? 6.031 -4.074 0.065 1 91.69 95 ARG B CA 1
ATOM 2224 C C . ARG B 1 95 ? 5.078 -4.867 -0.824 1 91.69 95 ARG B C 1
ATOM 2226 O O . ARG B 1 95 ? 4.945 -6.086 -0.669 1 91.69 95 ARG B O 1
ATOM 2233 N N . ALA B 1 96 ? 4.453 -4.152 -1.712 1 89.81 96 ALA B N 1
ATOM 2234 C CA . ALA B 1 96 ? 3.537 -4.797 -2.648 1 89.81 96 ALA B CA 1
ATOM 2235 C C . ALA B 1 96 ? 4.262 -5.836 -3.498 1 89.81 96 ALA B C 1
ATOM 2237 O O . ALA B 1 96 ? 3.762 -6.945 -3.695 1 89.81 96 ALA B O 1
ATOM 2238 N N . ARG B 1 97 ? 5.371 -5.477 -3.973 1 92 97 ARG B N 1
ATOM 2239 C CA . ARG B 1 97 ? 6.156 -6.379 -4.812 1 92 97 ARG B CA 1
ATOM 2240 C C . ARG B 1 97 ? 6.535 -7.645 -4.055 1 92 97 ARG B C 1
ATOM 2242 O O . ARG B 1 97 ? 6.414 -8.75 -4.582 1 92 97 ARG B O 1
ATOM 2249 N N . PHE B 1 98 ? 6.984 -7.445 -2.871 1 95.69 98 PHE B N 1
ATOM 2250 C CA . PHE B 1 98 ? 7.387 -8.625 -2.107 1 95.69 98 PHE B CA 1
ATOM 2251 C C . PHE B 1 98 ? 6.215 -9.586 -1.941 1 95.69 98 PHE B C 1
ATOM 2253 O O . PHE B 1 98 ? 6.395 -10.805 -2.023 1 95.69 98 PHE B O 1
ATOM 2260 N N . MET B 1 99 ? 5.098 -9.078 -1.678 1 93.31 99 MET B N 1
ATOM 2261 C CA . MET B 1 99 ? 3.938 -9.945 -1.472 1 93.31 99 MET B CA 1
ATOM 2262 C C . MET B 1 99 ? 3.602 -10.711 -2.744 1 93.31 99 MET B C 1
ATOM 2264 O O . MET B 1 99 ? 3.215 -11.883 -2.686 1 93.31 99 MET B O 1
ATOM 2268 N N . VAL B 1 100 ? 3.717 -10.078 -3.867 1 92.06 100 VAL B N 1
ATOM 2269 C CA . VAL B 1 100 ? 3.49 -10.75 -5.145 1 92.06 100 VAL B CA 1
ATOM 2270 C C . VAL B 1 100 ? 4.531 -11.852 -5.34 1 92.06 100 VAL B C 1
ATOM 2272 O O . VAL B 1 100 ? 4.188 -12.977 -5.711 1 92.06 100 VAL B O 1
ATOM 2275 N N . LEU B 1 101 ? 5.781 -11.477 -5.074 1 95.19 101 LEU B N 1
ATOM 2276 C CA . LEU B 1 101 ? 6.844 -12.477 -5.188 1 95.19 101 LEU B CA 1
ATOM 2277 C C . LEU B 1 101 ? 6.566 -13.664 -4.281 1 95.19 101 LEU B C 1
ATOM 2279 O O . LEU B 1 101 ? 6.73 -14.82 -4.691 1 95.19 101 LEU B O 1
ATOM 2283 N N . PHE B 1 102 ? 6.141 -13.367 -3.133 1 95.56 102 PHE B N 1
ATOM 2284 C CA . PHE B 1 102 ? 5.938 -14.398 -2.119 1 95.56 102 PHE B CA 1
ATOM 2285 C C . PHE B 1 102 ? 4.902 -15.414 -2.582 1 95.56 102 PHE B C 1
ATOM 2287 O O . PHE B 1 102 ? 5.023 -16.609 -2.295 1 95.56 102 PHE B O 1
ATOM 2294 N N . CYS B 1 103 ? 3.973 -15 -3.318 1 92.25 103 CYS B N 1
ATOM 2295 C CA . CYS B 1 103 ? 2.916 -15.883 -3.809 1 92.25 103 CYS B CA 1
ATOM 2296 C C . CYS B 1 103 ? 3.471 -16.906 -4.793 1 92.25 103 CYS B C 1
ATOM 2298 O O . CYS B 1 103 ? 2.805 -17.891 -5.113 1 92.25 103 CYS B O 1
ATOM 2300 N N . PHE B 1 104 ? 4.652 -16.688 -5.242 1 94.62 104 PHE B N 1
ATOM 2301 C CA . PHE B 1 104 ? 5.25 -17.625 -6.191 1 94.62 104 PHE B CA 1
ATOM 2302 C C . PHE B 1 104 ? 6.457 -18.328 -5.582 1 94.62 104 PHE B C 1
ATOM 2304 O O . PHE B 1 104 ? 7.285 -18.891 -6.301 1 94.62 104 PHE B O 1
ATOM 2311 N N . PHE B 1 105 ? 6.633 -18.297 -4.328 1 96 105 PHE B N 1
ATOM 2312 C CA . PHE B 1 105 ? 7.762 -18.906 -3.635 1 96 105 PHE B CA 1
ATOM 2313 C C . PHE B 1 105 ? 7.809 -20.406 -3.883 1 96 105 PHE B C 1
ATOM 2315 O O . PHE B 1 105 ? 8.891 -21 -3.906 1 96 105 PHE B O 1
ATOM 2322 N N . GLY B 1 106 ? 6.602 -20.938 -4.035 1 94.56 106 GLY B N 1
ATOM 2323 C CA . GLY B 1 106 ? 6.543 -22.359 -4.273 1 94.56 106 GLY B CA 1
ATOM 2324 C C . GLY B 1 106 ? 7.289 -22.797 -5.527 1 94.56 106 GLY B C 1
ATOM 2325 O O . GLY B 1 106 ? 7.648 -23.953 -5.672 1 94.56 106 GLY B O 1
ATOM 2326 N N . ASP B 1 107 ? 7.551 -21.875 -6.387 1 94.31 107 ASP B N 1
ATOM 2327 C CA . ASP B 1 107 ? 8.18 -22.156 -7.676 1 94.31 107 ASP B CA 1
ATOM 2328 C C . ASP B 1 107 ? 9.68 -21.891 -7.625 1 94.31 107 ASP B C 1
ATOM 2330 O O . ASP B 1 107 ? 10.367 -22 -8.641 1 94.31 107 ASP B O 1
ATOM 2334 N N . LEU B 1 108 ? 10.188 -21.594 -6.473 1 95.88 108 LEU B N 1
ATOM 2335 C CA . LEU B 1 108 ? 11.594 -21.234 -6.312 1 95.88 108 LEU B CA 1
ATOM 2336 C C . LEU B 1 108 ? 12.328 -22.297 -5.492 1 95.88 108 LEU B C 1
ATOM 2338 O O . LEU B 1 108 ? 11.703 -23.062 -4.762 1 95.88 108 LEU B O 1
ATOM 2342 N N . THR B 1 109 ? 13.664 -22.328 -5.672 1 94.56 109 THR B N 1
ATOM 2343 C CA . THR B 1 109 ? 14.508 -23.141 -4.797 1 94.56 109 THR B CA 1
ATOM 2344 C C . THR B 1 109 ? 14.641 -22.5 -3.424 1 94.56 109 THR B C 1
ATOM 2346 O O . THR B 1 109 ? 14.445 -21.281 -3.277 1 94.56 109 THR B O 1
ATOM 2349 N N . PRO B 1 110 ? 14.984 -23.281 -2.43 1 95.06 110 PRO B N 1
ATOM 2350 C CA . PRO B 1 110 ? 15.188 -22.719 -1.098 1 95.06 110 PRO B CA 1
ATOM 2351 C C . PRO B 1 110 ? 16.219 -21.594 -1.09 1 95.06 110 PRO B C 1
ATOM 2353 O O . PRO B 1 110 ? 16.047 -20.594 -0.382 1 95.06 110 PRO B O 1
ATOM 2356 N N . GLU B 1 111 ? 17.25 -21.75 -1.87 1 94.94 111 GLU B N 1
ATOM 2357 C CA . GLU B 1 111 ? 18.297 -20.719 -1.936 1 94.94 111 GLU B CA 1
ATOM 2358 C C . GLU B 1 111 ? 17.75 -19.422 -2.5 1 94.94 111 GLU B C 1
ATOM 2360 O O . GLU B 1 111 ? 18.062 -18.344 -2.004 1 94.94 111 GLU B O 1
ATOM 2365 N N . GLN B 1 112 ? 16.953 -19.531 -3.496 1 96.62 112 GLN B N 1
ATOM 2366 C CA . GLN B 1 112 ? 16.328 -18.344 -4.102 1 96.62 112 GLN B CA 1
ATOM 2367 C C . GLN B 1 112 ? 15.352 -17.688 -3.141 1 96.62 112 GLN B C 1
ATOM 2369 O O . GLN B 1 112 ? 15.297 -16.453 -3.051 1 96.62 112 GLN B O 1
ATOM 2374 N N . ARG B 1 113 ? 14.594 -18.5 -2.416 1 97.5 113 ARG B N 1
ATOM 2375 C CA . ARG B 1 113 ? 13.672 -17.984 -1.418 1 97.5 113 ARG B CA 1
ATOM 2376 C C . ARG B 1 113 ? 14.414 -17.203 -0.331 1 97.5 113 ARG B C 1
ATOM 2378 O O . ARG B 1 113 ? 14 -16.125 0.065 1 97.5 113 ARG B O 1
ATOM 2385 N N . LEU B 1 114 ? 15.508 -17.781 0.105 1 97.5 114 LEU B N 1
ATOM 2386 C CA . LEU B 1 114 ? 16.297 -17.141 1.154 1 97.5 114 LEU B CA 1
ATOM 2387 C C . LEU B 1 114 ? 16.875 -15.812 0.668 1 97.5 114 LEU B C 1
ATOM 2389 O O . LEU B 1 114 ? 16.938 -14.844 1.431 1 97.5 114 LEU B O 1
ATOM 2393 N N . LEU B 1 115 ? 17.266 -15.773 -0.565 1 97.19 115 LEU B N 1
ATOM 2394 C CA . LEU B 1 115 ? 17.781 -14.539 -1.147 1 97.19 115 LEU B CA 1
ATOM 2395 C C . LEU B 1 115 ? 16.719 -13.438 -1.101 1 97.19 115 LEU B C 1
ATOM 2397 O O . LEU B 1 115 ? 17.016 -12.312 -0.693 1 97.19 115 LEU B O 1
ATOM 2401 N N . LEU B 1 116 ? 15.5 -13.781 -1.474 1 97.94 116 LEU B N 1
ATOM 2402 C CA . LEU B 1 116 ? 14.406 -12.82 -1.49 1 97.94 116 LEU B CA 1
ATOM 2403 C C . LEU B 1 116 ? 14.016 -12.422 -0.073 1 97.94 116 LEU B C 1
ATOM 2405 O O . LEU B 1 116 ? 13.742 -11.242 0.192 1 97.94 116 LEU B O 1
ATOM 2409 N N . LEU B 1 117 ? 13.992 -13.383 0.827 1 98.19 117 LEU B N 1
ATOM 2410 C CA . LEU B 1 117 ? 13.672 -13.102 2.221 1 98.19 117 LEU B CA 1
ATOM 2411 C C . LEU B 1 117 ? 14.703 -12.156 2.838 1 98.19 117 LEU B C 1
ATOM 2413 O O . LEU B 1 117 ? 14.344 -11.195 3.52 1 98.19 117 LEU B O 1
ATOM 2417 N N . ASN B 1 118 ? 15.961 -12.391 2.547 1 97.62 118 ASN B N 1
ATOM 2418 C CA . ASN B 1 118 ? 17.031 -11.555 3.096 1 97.62 118 ASN B CA 1
ATOM 2419 C C . ASN B 1 118 ? 16.953 -10.125 2.559 1 97.62 118 ASN B C 1
ATOM 2421 O O . ASN B 1 118 ? 17.188 -9.172 3.299 1 97.62 118 ASN B O 1
ATOM 2425 N N . HIS B 1 119 ? 16.625 -10.078 1.355 1 97.75 119 HIS B N 1
ATOM 2426 C CA . HIS B 1 119 ? 16.484 -8.758 0.765 1 97.75 119 HIS B CA 1
ATOM 2427 C C . HIS B 1 119 ? 15.352 -7.98 1.435 1 97.75 119 HIS B C 1
ATOM 2429 O O . HIS B 1 119 ? 15.508 -6.805 1.77 1 97.75 119 HIS B O 1
ATOM 2435 N N . ARG B 1 120 ? 14.203 -8.602 1.658 1 98.06 120 ARG B N 1
ATOM 2436 C CA . ARG B 1 120 ? 13.07 -7.957 2.305 1 98.06 120 ARG B CA 1
ATOM 2437 C C . ARG B 1 120 ? 13.391 -7.609 3.756 1 98.06 120 ARG B C 1
ATOM 2439 O O . ARG B 1 120 ? 13 -6.547 4.246 1 98.06 120 ARG B O 1
ATOM 2446 N N . LEU B 1 121 ? 14.07 -8.516 4.41 1 98.38 121 LEU B N 1
ATOM 2447 C CA . LEU B 1 121 ? 14.484 -8.258 5.785 1 98.38 121 LEU B CA 1
ATOM 2448 C C . LEU B 1 121 ? 15.336 -6.992 5.867 1 98.38 121 LEU B C 1
ATOM 2450 O O . LEU B 1 121 ? 15.117 -6.148 6.738 1 98.38 121 LEU B O 1
ATOM 2454 N N . ALA B 1 122 ? 16.234 -6.879 4.945 1 97.69 122 ALA B N 1
ATOM 2455 C CA . ALA B 1 122 ? 17.094 -5.703 4.91 1 97.69 122 ALA B CA 1
ATOM 2456 C C . ALA B 1 122 ? 16.297 -4.434 4.656 1 97.69 122 ALA B C 1
ATOM 2458 O O . ALA B 1 122 ? 16.531 -3.4 5.285 1 97.69 122 ALA B O 1
ATOM 2459 N N . GLN B 1 123 ? 15.328 -4.508 3.775 1 97.06 123 GLN B N 1
ATOM 2460 C CA . GLN B 1 123 ? 14.461 -3.367 3.502 1 97.06 123 GLN B CA 1
ATOM 2461 C C . GLN B 1 123 ? 13.672 -2.967 4.742 1 97.06 123 GLN B C 1
ATOM 2463 O O . GLN B 1 123 ? 13.555 -1.78 5.059 1 97.06 123 GLN B O 1
ATOM 2468 N N . CYS B 1 124 ? 13.156 -3.951 5.465 1 97.62 124 CYS B N 1
ATOM 2469 C CA . CYS B 1 124 ? 12.359 -3.691 6.656 1 97.62 124 CYS B CA 1
ATOM 2470 C C . CYS B 1 124 ? 13.219 -3.094 7.766 1 97.62 124 CYS B C 1
ATOM 2472 O O . CYS B 1 124 ? 12.781 -2.176 8.469 1 97.62 124 CYS B O 1
ATOM 2474 N N . GLU B 1 125 ? 14.414 -3.561 7.867 1 97.94 125 GLU B N 1
ATOM 2475 C CA . GLU B 1 125 ? 15.328 -3.027 8.875 1 97.94 125 GLU B CA 1
ATOM 2476 C C . GLU B 1 125 ? 15.672 -1.568 8.586 1 97.94 125 GLU B C 1
ATOM 2478 O O . GLU B 1 125 ? 15.703 -0.742 9.5 1 97.94 125 GLU B O 1
ATOM 2483 N N . GLY B 1 126 ? 15.945 -1.34 7.312 1 96.5 126 GLY B N 1
ATOM 2484 C CA . GLY B 1 126 ? 16.188 0.039 6.922 1 96.5 126 GLY B CA 1
ATOM 2485 C C . GLY B 1 126 ? 15.008 0.952 7.168 1 96.5 126 GLY B C 1
ATOM 2486 O O . GLY B 1 126 ? 15.172 2.078 7.641 1 96.5 126 GLY B O 1
ATOM 2487 N N . ARG B 1 127 ? 13.844 0.481 6.918 1 95.12 127 ARG B N 1
ATOM 2488 C CA . ARG B 1 127 ? 12.625 1.257 7.125 1 95.12 127 ARG B CA 1
ATOM 2489 C C . ARG B 1 127 ? 12.391 1.519 8.609 1 95.12 127 ARG B C 1
ATOM 2491 O O . ARG B 1 127 ? 11.992 2.621 9 1 95.12 127 ARG B O 1
ATOM 2498 N N . LEU B 1 128 ? 12.602 0.511 9.398 1 96.19 128 LEU B N 1
ATOM 2499 C CA . LEU B 1 128 ? 12.43 0.655 10.836 1 96.19 128 LEU B CA 1
ATOM 2500 C C . LEU B 1 128 ? 13.383 1.711 11.398 1 96.19 128 LEU B C 1
ATOM 2502 O O . LEU B 1 128 ? 12.969 2.566 12.188 1 96.19 128 LEU B O 1
ATOM 2506 N N . THR B 1 129 ? 14.609 1.672 10.922 1 96.38 129 THR B N 1
ATOM 2507 C CA . THR B 1 129 ? 15.609 2.648 11.336 1 96.38 129 THR B CA 1
ATOM 2508 C C . THR B 1 129 ? 15.188 4.062 10.945 1 96.38 129 THR B C 1
ATOM 2510 O O . THR B 1 129 ? 15.297 4.992 11.75 1 96.38 129 THR B O 1
ATOM 2513 N N . HIS B 1 130 ? 14.656 4.133 9.781 1 93.06 130 HIS B N 1
ATOM 2514 C CA . HIS B 1 130 ? 14.195 5.426 9.289 1 93.06 130 HIS B CA 1
ATOM 2515 C C . HIS B 1 130 ? 13.039 5.957 10.125 1 93.06 130 HIS B C 1
ATOM 2517 O O . HIS B 1 130 ? 13.047 7.113 10.547 1 93.06 130 HIS B O 1
ATOM 2523 N N . LEU B 1 131 ? 12.078 5.148 10.398 1 93.06 131 LEU B N 1
ATOM 2524 C CA . LEU B 1 131 ? 10.875 5.555 11.125 1 93.06 131 LEU B CA 1
ATOM 2525 C C . LEU B 1 131 ? 11.219 5.945 12.562 1 93.06 131 LEU B C 1
ATOM 2527 O O . LEU B 1 131 ? 10.586 6.832 13.141 1 93.06 131 LEU B O 1
ATOM 2531 N N . GLN B 1 132 ? 12.211 5.332 13.055 1 94.62 132 GLN B N 1
ATOM 2532 C CA . GLN B 1 132 ? 12.555 5.539 14.461 1 94.62 132 GLN B CA 1
ATOM 2533 C C . GLN B 1 132 ? 13.578 6.652 14.625 1 94.62 132 GLN B C 1
ATOM 2535 O O . GLN B 1 132 ? 13.922 7.031 15.75 1 94.62 132 GLN B O 1
ATOM 2540 N N . SER B 1 133 ? 14.039 7.184 13.555 1 93.31 133 SER B N 1
ATOM 2541 C CA . SER B 1 133 ? 15.031 8.258 13.633 1 93.31 133 SER B CA 1
ATOM 2542 C C . SER B 1 133 ? 14.43 9.523 14.234 1 93.31 133 SER B C 1
ATOM 2544 O O . SER B 1 133 ? 13.227 9.773 14.086 1 93.31 133 SER B O 1
ATOM 2546 N N . GLU B 1 134 ? 15.266 10.359 14.844 1 91.88 134 GLU B N 1
ATOM 2547 C CA . GLU B 1 134 ? 14.828 11.617 15.422 1 91.88 134 GLU B CA 1
ATOM 2548 C C . GLU B 1 134 ? 14.289 12.562 14.352 1 91.88 134 GLU B C 1
ATOM 2550 O O . GLU B 1 134 ? 13.32 13.289 14.594 1 91.88 134 GLU B O 1
ATOM 2555 N N . GLU B 1 135 ? 14.945 12.539 13.281 1 87.25 135 GLU B N 1
ATOM 2556 C CA . GLU B 1 135 ? 14.531 13.398 12.172 1 87.25 135 GLU B CA 1
ATOM 2557 C C . GLU B 1 135 ? 13.094 13.094 11.742 1 87.25 135 GLU B C 1
ATOM 2559 O O . GLU B 1 135 ? 12.297 14.008 11.539 1 87.25 135 GLU B O 1
ATOM 2564 N N . THR B 1 136 ? 12.805 11.836 11.688 1 88.38 136 THR B N 1
ATOM 2565 C CA . THR B 1 136 ? 11.461 11.43 11.281 1 88.38 136 THR B CA 1
ATOM 2566 C C . THR B 1 136 ? 10.453 11.719 12.391 1 88.38 136 THR B C 1
ATOM 2568 O O . THR B 1 136 ? 9.375 12.258 12.133 1 88.38 136 THR B O 1
ATOM 2571 N N . GLN B 1 137 ? 10.852 11.438 13.562 1 88.06 137 GLN B N 1
ATOM 2572 C CA . GLN B 1 137 ? 9.953 11.625 14.703 1 88.06 137 GLN B CA 1
ATOM 2573 C C . GLN B 1 137 ? 9.57 13.094 14.859 1 88.06 137 GLN B C 1
ATOM 2575 O O . GLN B 1 137 ? 8.438 13.406 15.242 1 88.06 137 GLN B O 1
ATOM 2580 N N . ALA B 1 138 ? 10.453 13.93 14.492 1 87.88 138 ALA B N 1
ATOM 2581 C CA . ALA B 1 138 ? 10.234 15.367 14.648 1 87.88 138 ALA B CA 1
ATOM 2582 C C . ALA B 1 138 ? 9.195 15.875 13.656 1 87.88 138 ALA B C 1
ATOM 2584 O O . ALA B 1 138 ? 8.609 16.953 13.852 1 87.88 138 ALA B O 1
ATOM 2585 N N . LEU B 1 139 ? 8.914 15.102 12.664 1 83.38 139 LEU B N 1
ATOM 2586 C CA . LEU B 1 139 ? 7.984 15.508 11.617 1 83.38 139 LEU B CA 1
ATOM 2587 C C . LEU B 1 139 ? 6.543 15.203 12.023 1 83.38 139 LEU B C 1
ATOM 2589 O O . LEU B 1 139 ? 5.602 15.602 11.328 1 83.38 139 LEU B O 1
ATOM 2593 N N . PHE B 1 140 ? 6.387 14.562 13.156 1 84.5 140 PHE B N 1
ATOM 2594 C CA . PHE B 1 140 ? 5.07 14.148 13.633 1 84.5 140 PHE B CA 1
ATOM 2595 C C . PHE B 1 140 ? 4.785 14.734 15.008 1 84.5 140 PHE B C 1
ATOM 2597 O O . PHE B 1 140 ? 4.738 14 16 1 84.5 140 PHE B O 1
ATOM 2604 N N . PRO B 1 141 ? 4.461 15.961 15.031 1 84.62 141 PRO B N 1
ATOM 2605 C CA . PRO B 1 141 ? 4.461 16.641 16.328 1 84.62 141 PRO B CA 1
ATOM 2606 C C . PRO B 1 141 ? 3.152 16.438 17.094 1 84.62 141 PRO B C 1
ATOM 2608 O O . PRO B 1 141 ? 3.143 16.5 18.328 1 84.62 141 PRO B O 1
ATOM 2611 N N . ASP B 1 142 ? 2.055 16.234 16.422 1 89 142 ASP B N 1
ATOM 2612 C CA . ASP B 1 142 ? 0.811 16.172 17.188 1 89 142 ASP B CA 1
ATOM 2613 C C . ASP B 1 142 ? 0.47 14.734 17.562 1 89 142 ASP B C 1
ATOM 2615 O O . ASP B 1 142 ? 1.11 13.797 17.094 1 89 142 ASP B O 1
ATOM 2619 N N . LYS B 1 143 ? -0.501 14.586 18.438 1 93.44 143 LYS B N 1
ATOM 2620 C CA . LYS B 1 143 ? -0.857 13.312 19.062 1 93.44 143 LYS B CA 1
ATOM 2621 C C . LYS B 1 143 ? -1.215 12.266 18.016 1 93.44 143 LYS B C 1
ATOM 2623 O O . LYS B 1 143 ? -0.759 11.125 18.094 1 93.44 143 LYS B O 1
ATOM 2628 N N . TYR B 1 144 ? -1.978 12.602 17.062 1 94.69 144 TYR B N 1
ATOM 2629 C CA . TYR B 1 144 ? -2.434 11.648 16.062 1 94.69 144 TYR B CA 1
ATOM 2630 C C . TYR B 1 144 ? -1.302 11.281 15.109 1 94.69 144 TYR B C 1
ATOM 2632 O O . TYR B 1 144 ? -1.199 10.125 14.672 1 94.69 144 TYR B O 1
ATOM 2640 N N . GLN B 1 145 ? -0.478 12.227 14.805 1 92.12 145 GLN B N 1
ATOM 2641 C CA . GLN B 1 145 ? 0.683 11.945 13.961 1 92.12 145 GLN B CA 1
ATOM 2642 C C . GLN B 1 145 ? 1.643 10.984 14.648 1 92.12 145 GLN B C 1
ATOM 2644 O O . GLN B 1 145 ? 2.189 10.078 14.016 1 92.12 145 GLN B O 1
ATOM 2649 N N . ARG B 1 146 ? 1.787 11.156 15.914 1 93.44 146 ARG B N 1
ATOM 2650 C CA . ARG B 1 146 ? 2.635 10.242 16.672 1 93.44 146 ARG B CA 1
ATOM 2651 C C . ARG B 1 146 ? 2.037 8.836 16.688 1 93.44 146 ARG B C 1
ATOM 2653 O O . ARG B 1 146 ? 2.762 7.844 16.594 1 93.44 146 ARG B O 1
ATOM 2660 N N . VAL B 1 147 ? 0.758 8.781 16.828 1 95.38 147 VAL B N 1
ATOM 2661 C CA . VAL B 1 147 ? 0.077 7.488 16.812 1 95.38 147 VAL B CA 1
ATOM 2662 C C . VAL B 1 147 ? 0.243 6.844 15.43 1 95.38 147 VAL B C 1
ATOM 2664 O O . VAL B 1 147 ? 0.473 5.637 15.328 1 95.38 147 VAL B O 1
ATOM 2667 N N . ALA B 1 148 ? 0.151 7.652 14.406 1 93.44 148 ALA B N 1
ATOM 2668 C CA . ALA B 1 148 ? 0.353 7.156 13.047 1 93.44 148 ALA B CA 1
ATOM 2669 C C . ALA B 1 148 ? 1.766 6.605 12.867 1 93.44 148 ALA B C 1
ATOM 2671 O O . ALA B 1 148 ? 1.953 5.535 12.281 1 93.44 148 ALA B O 1
ATOM 2672 N N . LEU B 1 149 ? 2.723 7.34 13.336 1 92.88 149 LEU B N 1
ATOM 2673 C CA . LEU B 1 149 ? 4.113 6.91 13.242 1 92.88 149 LEU B CA 1
ATOM 2674 C C . LEU B 1 149 ? 4.34 5.617 14.023 1 92.88 149 LEU B C 1
ATOM 2676 O O . LEU B 1 149 ? 5.023 4.711 13.547 1 92.88 149 LEU B O 1
ATOM 2680 N N . GLN B 1 150 ? 3.787 5.539 15.164 1 94.38 150 GLN B N 1
ATOM 2681 C CA . GLN B 1 150 ? 3.912 4.328 15.969 1 94.38 150 GLN B CA 1
ATOM 2682 C C . GLN B 1 150 ? 3.266 3.135 15.266 1 94.38 150 GLN B C 1
ATOM 2684 O O . GLN B 1 150 ? 3.764 2.012 15.359 1 94.38 150 GLN B O 1
ATOM 2689 N N . ARG B 1 151 ? 2.166 3.432 14.648 1 94.56 151 ARG B N 1
ATOM 2690 C CA . ARG B 1 151 ? 1.521 2.379 13.875 1 94.56 151 ARG B CA 1
ATOM 2691 C C . ARG B 1 151 ? 2.426 1.897 12.75 1 94.56 151 ARG B C 1
ATOM 2693 O O . ARG B 1 151 ? 2.531 0.694 12.5 1 94.56 151 ARG B O 1
ATOM 2700 N N . ALA B 1 152 ? 3.047 2.783 12.047 1 93.38 152 ALA B N 1
ATOM 2701 C CA . ALA B 1 152 ? 3.971 2.434 10.969 1 93.38 152 ALA B CA 1
ATOM 2702 C C . ALA B 1 152 ? 5.125 1.585 11.492 1 93.38 152 ALA B C 1
ATOM 2704 O O . ALA B 1 152 ? 5.496 0.582 10.875 1 93.38 152 ALA B O 1
ATOM 2705 N N . VAL B 1 153 ? 5.625 1.978 12.648 1 95.25 153 VAL B N 1
ATOM 2706 C CA . VAL B 1 153 ? 6.711 1.235 13.273 1 95.25 153 VAL B CA 1
ATOM 2707 C C . VAL B 1 153 ? 6.242 -0.179 13.609 1 95.25 153 VAL B C 1
ATOM 2709 O O . VAL B 1 153 ? 6.922 -1.157 13.281 1 95.25 153 VAL B O 1
ATOM 2712 N N . THR B 1 154 ? 5.105 -0.259 14.195 1 96.62 154 THR B N 1
ATOM 2713 C CA . THR B 1 154 ? 4.562 -1.55 14.602 1 96.62 154 THR B CA 1
ATOM 2714 C C . THR B 1 154 ? 4.363 -2.459 13.391 1 96.62 154 THR B C 1
ATOM 2716 O O . THR B 1 154 ? 4.656 -3.656 13.453 1 96.62 154 THR B O 1
ATOM 2719 N N . MET B 1 155 ? 3.924 -1.903 12.344 1 95.31 155 MET B N 1
ATOM 2720 C CA . MET B 1 155 ? 3.693 -2.691 11.133 1 95.31 155 MET B CA 1
ATOM 2721 C C . MET B 1 155 ? 5 -3.266 10.602 1 95.31 155 MET B C 1
ATOM 2723 O O . MET B 1 155 ? 5.055 -4.43 10.203 1 95.31 155 MET B O 1
ATOM 2727 N N . VAL B 1 156 ? 6.016 -2.475 10.602 1 96.69 156 VAL B N 1
ATOM 2728 C CA . VAL B 1 156 ? 7.305 -2.949 10.102 1 96.69 156 VAL B CA 1
ATOM 2729 C C . VAL B 1 156 ? 7.875 -3.996 11.055 1 96.69 156 VAL B C 1
ATOM 2731 O O . VAL B 1 156 ? 8.438 -5.004 10.617 1 96.69 156 VAL B O 1
ATOM 2734 N N . GLN B 1 157 ? 7.699 -3.791 12.336 1 97.62 157 GLN B N 1
ATOM 2735 C CA . GLN B 1 157 ? 8.164 -4.754 13.328 1 97.62 157 GLN B CA 1
ATOM 2736 C C . GLN B 1 157 ? 7.457 -6.094 13.164 1 97.62 157 GLN B C 1
ATOM 2738 O O . GLN B 1 157 ? 8.086 -7.148 13.266 1 97.62 157 GLN B O 1
ATOM 2743 N N . GLN B 1 158 ? 6.238 -5.992 12.945 1 97.31 158 GLN B N 1
ATOM 2744 C CA . GLN B 1 158 ? 5.473 -7.219 12.742 1 97.31 158 GLN B CA 1
ATOM 2745 C C . GLN B 1 158 ? 5.926 -7.945 11.484 1 97.31 158 GLN B C 1
ATOM 2747 O O . GLN B 1 158 ? 6.008 -9.172 11.461 1 97.31 158 GLN B O 1
ATOM 2752 N N . GLU B 1 159 ? 6.133 -7.211 10.438 1 97.56 159 GLU B N 1
ATOM 2753 C CA . GLU B 1 159 ? 6.637 -7.844 9.219 1 97.56 159 GLU B CA 1
ATOM 2754 C C . GLU B 1 159 ? 8.008 -8.477 9.453 1 97.56 159 GLU B C 1
ATOM 2756 O O . GLU B 1 159 ? 8.281 -9.57 8.953 1 97.56 159 GLU B O 1
ATOM 2761 N N . LEU B 1 160 ? 8.836 -7.773 10.227 1 98.19 160 LEU B N 1
ATOM 2762 C CA . LEU B 1 160 ? 10.148 -8.312 10.547 1 98.19 160 LEU B CA 1
ATOM 2763 C C . LEU B 1 160 ? 10.031 -9.648 11.266 1 98.19 160 LEU B C 1
ATOM 2765 O O . LEU B 1 160 ? 10.719 -10.609 10.922 1 98.19 160 LEU B O 1
ATOM 2769 N N . GLY B 1 161 ? 9.18 -9.68 12.203 1 98.06 161 GLY B N 1
ATOM 2770 C CA . GLY B 1 161 ? 8.961 -10.938 12.906 1 98.06 161 GLY B CA 1
ATOM 2771 C C . GLY B 1 161 ? 8.484 -12.055 12 1 98.06 161 GLY B C 1
ATOM 2772 O O . GLY B 1 161 ? 8.969 -13.188 12.086 1 98.06 161 GLY B O 1
ATOM 2773 N N . TRP B 1 162 ? 7.578 -11.742 11.133 1 98 162 TRP B N 1
ATOM 2774 C CA . TRP B 1 162 ? 7.039 -12.703 10.172 1 98 162 TRP B CA 1
ATOM 2775 C C . TRP B 1 162 ? 8.133 -13.211 9.242 1 98 162 TRP B C 1
ATOM 2777 O O . TRP B 1 162 ? 8.242 -14.422 9.008 1 98 162 TRP B O 1
ATOM 2787 N N . LEU B 1 163 ? 8.953 -12.32 8.766 1 98.31 163 LEU B N 1
ATOM 2788 C CA . LEU B 1 163 ? 10.023 -12.664 7.832 1 98.31 163 LEU B CA 1
ATOM 2789 C C . LEU B 1 163 ? 11.086 -13.516 8.516 1 98.31 163 LEU B C 1
ATOM 2791 O O . LEU B 1 163 ? 11.617 -14.445 7.91 1 98.31 163 LEU B O 1
ATOM 2795 N N . GLN B 1 164 ? 11.398 -13.18 9.703 1 97.94 164 GLN B N 1
ATOM 2796 C CA . GLN B 1 164 ? 12.398 -13.938 10.453 1 97.94 164 GLN B CA 1
ATOM 2797 C C . GLN B 1 164 ? 11.945 -15.375 10.672 1 97.94 164 GLN B C 1
ATOM 2799 O O . GLN B 1 164 ? 12.742 -16.312 10.562 1 97.94 164 GLN B O 1
ATOM 2804 N N . GLU B 1 165 ? 10.711 -15.484 10.961 1 97.19 165 GLU B N 1
ATOM 2805 C CA . GLU B 1 165 ? 10.164 -16.828 11.109 1 97.19 165 GLU B CA 1
ATOM 2806 C C 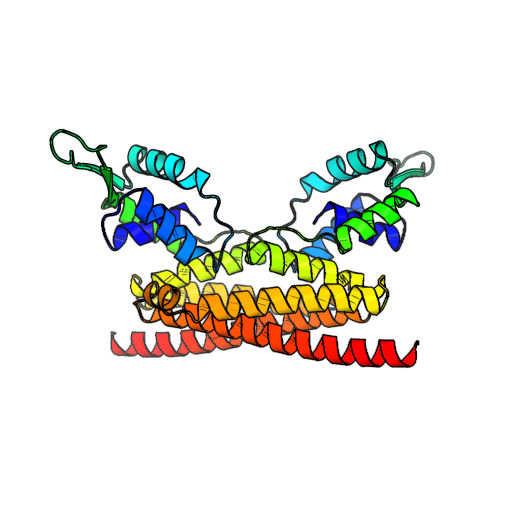. GLU B 1 165 ? 10.25 -17.609 9.797 1 97.19 165 GLU B C 1
ATOM 2808 O O . GLU B 1 165 ? 10.617 -18.781 9.789 1 97.19 165 GLU B O 1
ATOM 2813 N N . LEU B 1 166 ? 9.906 -17.016 8.711 1 97.12 166 LEU B N 1
ATOM 2814 C CA . LEU B 1 166 ? 9.977 -17.656 7.402 1 97.12 166 LEU B CA 1
ATOM 2815 C C . LEU B 1 166 ? 11.406 -18.031 7.059 1 97.12 166 LEU B C 1
ATOM 2817 O O . LEU B 1 166 ? 11.656 -19.109 6.523 1 97.12 166 LEU B O 1
ATOM 2821 N N . GLU B 1 167 ? 12.266 -17.078 7.316 1 96.81 167 GLU B N 1
ATOM 2822 C CA . GLU B 1 167 ? 13.68 -17.344 7.051 1 96.81 167 GLU B CA 1
ATOM 2823 C C . GLU B 1 167 ? 14.172 -18.562 7.816 1 96.81 167 GLU B C 1
ATOM 2825 O O . GLU B 1 167 ? 14.875 -19.406 7.262 1 96.81 167 GLU B O 1
ATOM 2830 N N . TYR B 1 168 ? 13.812 -18.656 9.031 1 95.31 168 TYR B N 1
ATOM 2831 C CA . TYR B 1 168 ? 14.195 -19.797 9.875 1 95.31 168 TYR B CA 1
ATOM 2832 C C . TYR B 1 168 ? 13.672 -21.109 9.305 1 95.31 168 TYR B C 1
ATOM 2834 O O . TYR B 1 168 ? 14.406 -22.094 9.227 1 95.31 168 TYR B O 1
ATOM 2842 N N . GLN B 1 169 ? 12.43 -21.078 8.875 1 93.5 169 GLN B N 1
ATOM 2843 C CA . GLN B 1 169 ? 11.812 -22.281 8.305 1 93.5 169 GLN B CA 1
ATOM 2844 C C . GLN B 1 169 ? 12.5 -22.672 7 1 93.5 169 GLN B C 1
ATOM 2846 O O . GLN B 1 169 ? 12.727 -23.859 6.754 1 93.5 169 GLN B O 1
ATOM 2851 N N . GLU B 1 170 ? 12.82 -21.719 6.23 1 94.56 170 GLU B N 1
ATOM 2852 C CA . GLU B 1 170 ? 13.445 -22 4.945 1 94.56 170 GLU B CA 1
ATOM 2853 C C . GLU B 1 170 ? 14.883 -22.5 5.125 1 94.56 170 GLU B C 1
ATOM 2855 O O . GLU B 1 170 ? 15.367 -23.312 4.34 1 94.56 170 GLU B O 1
ATOM 2860 N N . GLN B 1 171 ? 15.586 -21.984 6.121 1 92.06 171 GLN B N 1
ATOM 2861 C CA . GLN B 1 171 ? 16.938 -22.453 6.418 1 92.06 171 GLN B CA 1
ATOM 2862 C C . GLN B 1 171 ? 16.922 -23.922 6.832 1 92.06 171 GLN B C 1
ATOM 2864 O O . GLN B 1 171 ? 17.812 -24.688 6.449 1 92.06 171 GLN B O 1
ATOM 2869 N N . ALA B 1 172 ? 15.938 -24.266 7.52 1 88.5 172 ALA B N 1
ATOM 2870 C CA . ALA B 1 172 ? 15.797 -25.656 7.941 1 88.5 172 ALA B CA 1
ATOM 2871 C C . ALA B 1 172 ? 15.531 -26.562 6.75 1 88.5 172 ALA B C 1
ATOM 2873 O O . ALA B 1 172 ? 16.047 -27.688 6.691 1 88.5 172 ALA B O 1
ATOM 2874 N N . THR B 1 173 ? 14.742 -26.109 5.883 1 84.12 173 THR B N 1
ATOM 2875 C CA . THR B 1 173 ? 14.406 -26.891 4.691 1 84.12 173 THR B CA 1
ATOM 2876 C C . THR B 1 173 ? 15.617 -27.031 3.773 1 84.12 173 THR B C 1
ATOM 2878 O O . THR B 1 173 ? 15.828 -28.078 3.174 1 84.12 173 THR B O 1
ATOM 2881 N N . ALA B 1 174 ? 16.453 -26.078 3.672 1 83.81 174 ALA B N 1
ATOM 2882 C CA . ALA B 1 174 ? 17.641 -26.078 2.818 1 83.81 174 ALA B CA 1
ATOM 2883 C C . ALA B 1 174 ? 18.703 -27.031 3.365 1 83.81 174 ALA B C 1
ATOM 2885 O O . ALA B 1 174 ? 19.453 -27.625 2.6 1 83.81 174 ALA B O 1
ATOM 2886 N N . GLN B 1 175 ? 18.781 -27.047 4.625 1 77.12 175 GLN B N 1
ATOM 2887 C CA . GLN B 1 175 ? 19.766 -27.938 5.258 1 77.12 175 GLN B CA 1
ATOM 2888 C C . GLN B 1 175 ? 19.391 -29.406 5.047 1 77.12 175 GLN B C 1
ATOM 2890 O O . GLN B 1 175 ? 20.266 -30.25 4.91 1 77.12 175 GLN B O 1
ATOM 2895 N N . VAL B 1 176 ? 18.156 -29.672 4.91 1 74.19 176 VAL B N 1
ATOM 2896 C CA . VAL B 1 176 ? 17.719 -31.047 4.75 1 74.19 176 VAL B CA 1
ATOM 2897 C C . VAL B 1 176 ? 17.859 -31.469 3.289 1 74.19 176 VAL B C 1
ATOM 2899 O O . VAL B 1 176 ? 18.156 -32.625 3 1 74.19 176 VAL B O 1
ATOM 2902 N N . GLN B 1 177 ? 17.562 -30.625 2.404 1 68.25 177 GLN B N 1
ATOM 2903 C CA . GLN B 1 177 ? 17.625 -30.984 0.988 1 68.25 177 GLN B CA 1
ATOM 2904 C C . GLN B 1 177 ? 19.062 -31 0.486 1 68.25 177 GLN B C 1
ATOM 2906 O O . GLN B 1 177 ? 19.359 -31.578 -0.565 1 68.25 177 GLN B O 1
ATOM 2911 N N . GLY B 1 178 ? 20 -30.297 1.183 1 53.5 178 GLY B N 1
ATOM 2912 C CA . GLY B 1 178 ? 21.406 -30.469 0.833 1 53.5 178 GLY B CA 1
ATOM 2913 C C . GLY B 1 178 ? 22.094 -31.562 1.633 1 53.5 178 GLY B C 1
ATOM 2914 O O . GLY B 1 178 ? 21.609 -31.953 2.695 1 53.5 178 GLY B O 1
#

Organism: NCBI:txid1188229

pLDDT: mean 89.85, std 10.38, range [53.5, 98.44]

Nearest PDB structures (foldseek):
  5x11-assembly3_D  TM=4.726E-01  e=1.168E-08  Bacillus spizizenii str. W23
  5x11-assembly2_E  TM=4.920E-01  e=4.300E-08  Bacillus spizizenii str. W23
  5x11-assembly4_G  TM=5.010E-01  e=4.816E-08  Bacillus spizizenii str. W23
  5x11-assembly1_A  TM=4.892E-01  e=2.954E-07  Bacillus spizizenii str. W23
  3l9f-assembly2_C  TM=4.991E-01  e=3.578E-06  Streptococcus mutans UA159

Radius of gyration: 23.67 Å; Cα contacts (8 Å, |Δi|>4): 373; chains: 2; bounding box: 42×74×64 Å

InterPro domains:
  IPR005149 Transcription regulator PadR, N-terminal [PF03551] (7-78)
  IPR018309 Transcription regulator PadR, C-terminal [PF10400] (97-166)
  IPR036388 Winged helix-like DNA-binding domain superfamily [G3DSA:1.10.10.10] (1-89)
  IPR036390 Winged helix DNA-binding domain superfamily [SSF46785] (2-167)
  IPR052509 Metal-responsive DNA-binding regulator [PTHR33169] (1-83)

Secondary structure (DSSP, 8-state):
-HHHHHHHHHHHS-EEHHHHHHHHHHHHTTT----GGGHHHHHHHHHHTTSEEEEEE--STTSPPEEEEEE-HHHHHHHHHHHH------HHHHHHHHHHHHTTGGGS-HHHHHHHHHHHHHHHHHHHHHHHSHHHHTT--SHHHHHHHHHHHHHHHHHHHHHHHHHHHHHHHHHHH-/-HHHHHHHHHHHS-EEHHHHHHHHHHHHTTT----GGGHHHHHHHHHHTTSEEEEEE--STTSPPEEEEEE-HHHHHHHHHHHH------HHHHHHHHHHHHTTGGGS-HHHHHHHHHHHHHHHHHHHHHHHSHHHHTT--SHHHHHHHHHHHHHHHHHHHHHHHHHHHHHHHHHHH-

Sequence (356 aa):
MLELATLGLLRREPLHGYRLTKLLELFMGCCISVNYGAIYPLLRRLEQRGHIGSLSIQRGEAGPSRVIYQITPQGQERWLQLMLEKHRESWVNSRARFMVLFCFFGDLTPEQRLLLLNHRLAQCEGRLTHLQSEETQALFPDKYQRVALQRAVTMVQQELGWLQELEYQEQATAQVQGMLELATLGLLRREPLHGYRLTKLLELFMGCCISVNYGAIYPLLRRLEQRGHIGSLSIQRGEAGPSRVIYQITPQGQERWLQLMLEKHRESWVNSRARFMVLFCFFGDLTPEQRLLLLNHRLAQCEGRLTHLQSEETQALFPDKYQRVALQRAVTMVQQELGWLQELEYQEQATAQVQG

Solvent-accessible surface area (backbone atoms only — not comparable to full-atom values): 19462 Å² total; per-residue (Å²): 108,65,66,47,52,50,45,53,52,26,66,76,41,70,37,35,67,64,58,45,52,49,47,47,51,66,66,36,42,84,47,43,80,79,65,70,81,52,50,61,61,47,51,51,50,34,38,74,72,47,27,29,44,73,43,74,47,70,45,74,98,86,52,79,64,47,51,34,34,32,53,30,76,60,20,53,52,50,34,54,49,56,69,70,54,85,76,93,66,48,66,56,56,47,54,29,46,50,53,58,52,42,56,49,45,80,80,47,53,56,68,56,46,49,53,54,47,52,53,50,50,52,51,41,52,53,50,46,53,50,60,69,28,68,73,48,48,65,74,31,80,49,74,44,27,41,52,50,51,50,49,54,45,49,52,41,52,51,49,46,54,54,49,52,51,49,47,53,53,43,52,53,53,43,58,67,77,94,107,65,65,46,51,51,45,53,52,24,65,76,42,70,38,36,66,65,58,45,52,50,47,48,52,66,66,36,43,84,48,42,78,77,66,70,81,50,50,60,63,47,51,51,52,35,38,74,71,46,28,29,46,75,44,74,45,71,46,72,98,85,52,79,64,48,52,34,35,32,54,31,76,59,20,53,52,49,33,53,48,56,69,69,54,84,78,92,66,48,65,56,56,47,54,29,48,48,54,57,52,42,54,48,44,78,78,48,54,56,68,57,46,49,54,54,49,52,52,51,50,51,52,41,52,52,49,45,53,50,60,68,28,66,73,47,48,64,74,31,81,50,74,43,26,41,50,50,50,50,48,54,44,50,52,41,51,52,49,46,53,52,49,51,52,50,49,53,54,43,51,54,51,43,59,66,77,93